Protein AF-A0A7V4BUR4-F1 (afdb_monomer_lite)

pLDDT: mean 87.56, std 8.15, range [51.09, 97.12]

Sequence (235 aa):
MKKPNVYLAIAIFVFVVFLLTIVQLRTTERPLLLMERFFRHGGWIEVILIAAYGAFLGHQMSDPSRTPRYRRLSWMLFSIVFFSQFILGLLVDTIFLMTGKLHLPIPMMVLAGPIYRGQLSVMSLLFLSTILLTGPAWCSQYCYFGAMDGMASAGHKKPQSWKKGYAFKWTLFFLVVFLAWLFRFIGLNHLITTMLAIIFGLTGIAIIVWLSRRYGTMMHCVYYCPLGTLVNTIK

Structure (mmCIF, N/CA/C/O backbone):
data_AF-A0A7V4BUR4-F1
#
_entry.id   AF-A0A7V4BUR4-F1
#
loop_
_atom_site.group_PDB
_atom_site.id
_atom_site.type_symbol
_atom_site.label_atom_id
_atom_site.label_alt_id
_atom_site.label_comp_id
_atom_site.label_asym_id
_atom_site.label_entity_id
_atom_site.label_seq_id
_atom_site.pdbx_PDB_ins_code
_atom_site.Cartn_x
_atom_site.Cartn_y
_atom_site.Cartn_z
_atom_site.occupancy
_atom_site.B_iso_or_equiv
_atom_site.auth_seq_id
_atom_site.auth_comp_id
_atom_site.auth_asym_id
_atom_site.auth_atom_id
_atom_site.pdbx_PDB_model_num
ATOM 1 N N . MET A 1 1 ? 22.194 11.809 -21.381 1.00 51.09 1 MET A N 1
ATOM 2 C CA . MET A 1 1 ? 21.295 10.650 -21.163 1.00 51.09 1 MET A CA 1
ATOM 3 C C . MET A 1 1 ? 22.136 9.482 -20.658 1.00 51.09 1 MET A C 1
ATOM 5 O O . MET A 1 1 ? 23.052 9.082 -21.364 1.00 51.09 1 MET A O 1
ATOM 9 N N . LYS A 1 2 ? 21.920 8.987 -19.429 1.00 57.16 2 LYS A N 1
ATOM 10 C CA . LYS A 1 2 ? 22.649 7.807 -18.915 1.00 57.16 2 LYS A CA 1
ATOM 11 C C . LYS A 1 2 ? 22.152 6.568 -19.670 1.00 57.16 2 LYS A C 1
ATOM 13 O O . LYS A 1 2 ? 20.942 6.384 -19.771 1.00 57.16 2 LYS A O 1
ATOM 18 N N . LYS A 1 3 ? 23.062 5.751 -20.220 1.00 59.91 3 LYS A N 1
ATOM 19 C CA . LYS A 1 3 ? 22.692 4.482 -20.870 1.00 59.91 3 LYS A CA 1
ATOM 20 C C . LYS A 1 3 ? 21.893 3.631 -19.875 1.00 59.91 3 LYS A C 1
ATOM 22 O O . LYS A 1 3 ? 22.315 3.522 -18.720 1.00 59.91 3 LYS A O 1
ATOM 27 N N . PRO A 1 4 ? 20.754 3.058 -20.285 1.00 62.25 4 PRO A N 1
ATOM 28 C CA . PRO A 1 4 ? 19.944 2.271 -19.378 1.00 62.25 4 PRO A CA 1
ATOM 29 C C . PRO A 1 4 ? 20.714 1.002 -18.989 1.00 62.25 4 PRO A C 1
ATOM 31 O O . PRO A 1 4 ? 21.266 0.300 -19.838 1.00 62.25 4 PRO A O 1
ATOM 34 N N . ASN A 1 5 ? 20.817 0.751 -17.684 1.00 81.44 5 ASN A N 1
ATOM 35 C CA . ASN A 1 5 ? 21.708 -0.272 -17.151 1.00 81.44 5 ASN A CA 1
ATOM 36 C C . ASN A 1 5 ? 21.038 -1.652 -17.227 1.00 81.44 5 ASN A C 1
ATOM 38 O O . ASN A 1 5 ? 20.292 -2.044 -16.332 1.00 81.44 5 ASN A O 1
ATOM 42 N N . VAL A 1 6 ? 21.289 -2.384 -18.313 1.00 86.56 6 VAL A N 1
ATOM 43 C CA . VAL A 1 6 ? 20.774 -3.750 -18.510 1.00 86.56 6 VAL A CA 1
ATOM 44 C C . VAL A 1 6 ? 21.252 -4.690 -17.397 1.00 86.56 6 VAL A C 1
ATOM 46 O O . VAL A 1 6 ? 20.471 -5.512 -16.927 1.00 86.56 6 VAL A O 1
ATOM 49 N N . TYR A 1 7 ? 22.474 -4.505 -16.886 1.00 90.31 7 TYR A N 1
ATOM 50 C CA . TYR A 1 7 ? 22.991 -5.295 -15.765 1.00 90.31 7 TYR A CA 1
ATOM 51 C C . TYR A 1 7 ? 22.169 -5.109 -14.488 1.00 90.31 7 TYR A C 1
ATOM 53 O O . TYR A 1 7 ? 21.939 -6.077 -13.771 1.00 90.31 7 TYR A O 1
ATOM 61 N N . LEU A 1 8 ? 21.664 -3.897 -14.229 1.00 91.56 8 LEU A N 1
ATOM 62 C CA . LEU A 1 8 ? 20.768 -3.652 -13.096 1.00 91.56 8 LEU A CA 1
ATOM 63 C C . LEU A 1 8 ? 19.456 -4.431 -13.251 1.00 91.56 8 LEU A C 1
ATOM 65 O O . LEU A 1 8 ? 18.986 -5.031 -12.291 1.00 91.56 8 LEU A O 1
ATOM 69 N N . ALA A 1 9 ? 18.873 -4.443 -14.451 1.00 93.12 9 ALA A N 1
ATOM 70 C CA . ALA A 1 9 ? 17.630 -5.165 -14.712 1.00 93.12 9 ALA A CA 1
ATOM 71 C C . ALA A 1 9 ? 17.806 -6.683 -14.537 1.00 93.12 9 ALA A C 1
ATOM 73 O O . ALA A 1 9 ? 16.975 -7.322 -13.895 1.00 93.12 9 ALA A O 1
ATOM 74 N N . ILE A 1 10 ? 18.914 -7.241 -15.037 1.00 94.62 10 ILE A N 1
ATOM 75 C CA . ILE A 1 10 ? 19.264 -8.658 -14.856 1.00 94.62 10 ILE A CA 1
ATOM 76 C C . ILE A 1 10 ? 19.489 -8.972 -13.374 1.00 94.62 10 ILE A C 1
ATOM 78 O O . ILE A 1 10 ? 18.948 -9.954 -12.872 1.00 94.62 10 ILE A O 1
ATOM 82 N N . ALA A 1 11 ? 20.228 -8.126 -12.651 1.00 95.31 11 ALA A N 1
ATOM 83 C CA . ALA A 1 11 ? 20.461 -8.311 -11.222 1.00 95.31 11 ALA A CA 1
ATOM 84 C C . ALA A 1 11 ? 19.145 -8.317 -10.429 1.00 95.31 11 ALA A C 1
ATOM 86 O O . ALA A 1 11 ? 18.944 -9.187 -9.586 1.00 95.31 11 ALA A O 1
ATOM 87 N N . ILE A 1 12 ? 18.220 -7.400 -10.739 1.00 95.38 12 ILE A N 1
ATOM 88 C CA . ILE A 1 12 ? 16.886 -7.367 -10.125 1.00 95.38 12 ILE A CA 1
ATOM 89 C C . ILE A 1 12 ? 16.103 -8.636 -10.463 1.00 95.38 12 ILE A C 1
ATOM 91 O O . ILE A 1 12 ? 15.516 -9.227 -9.562 1.00 95.38 12 ILE A O 1
ATOM 95 N N . PHE A 1 13 ? 16.110 -9.076 -11.724 1.00 97.00 13 PHE A N 1
ATOM 96 C CA . PHE A 1 13 ? 15.432 -10.305 -12.136 1.00 97.00 13 PHE A CA 1
ATOM 97 C C . PHE A 1 13 ? 15.916 -11.505 -11.315 1.00 97.00 13 PHE A C 1
ATOM 99 O O . PHE A 1 13 ? 15.117 -12.164 -10.655 1.00 97.00 13 PHE A O 1
ATOM 106 N N . VAL A 1 14 ? 17.231 -11.748 -11.308 1.00 97.12 14 VAL A N 1
ATOM 107 C CA . VAL A 1 14 ? 17.849 -12.876 -10.596 1.00 97.12 14 VAL A CA 1
ATOM 108 C C . VAL A 1 14 ? 17.569 -12.792 -9.099 1.00 97.12 14 VAL A C 1
ATOM 110 O O . VAL A 1 14 ? 17.214 -13.795 -8.486 1.00 97.12 14 VAL A O 1
ATOM 113 N N . PHE A 1 15 ? 17.661 -11.597 -8.513 1.00 96.31 15 PHE A N 1
ATOM 114 C CA . PHE A 1 15 ? 17.382 -11.386 -7.096 1.00 96.31 15 PHE A CA 1
ATOM 115 C C . PHE A 1 15 ? 15.922 -11.693 -6.733 1.00 96.31 15 PHE A C 1
ATOM 117 O O . PHE A 1 15 ? 15.664 -12.379 -5.745 1.00 96.31 15 PHE A O 1
ATOM 124 N N . VAL A 1 16 ? 14.960 -11.238 -7.541 1.00 96.06 16 VAL A N 1
ATOM 125 C CA . VAL A 1 16 ? 13.532 -11.507 -7.310 1.00 96.06 16 VAL A CA 1
ATOM 126 C C . VAL A 1 16 ? 13.215 -12.991 -7.501 1.00 96.06 16 VAL A C 1
ATOM 128 O O . VAL A 1 16 ? 12.523 -13.561 -6.658 1.00 96.06 16 VAL A O 1
ATOM 131 N N . VAL A 1 17 ? 13.758 -13.638 -8.542 1.00 96.88 17 VAL A N 1
ATOM 132 C CA . VAL A 1 17 ? 13.619 -15.092 -8.734 1.00 96.88 17 VAL A CA 1
ATOM 133 C C . VAL A 1 17 ? 14.168 -15.840 -7.527 1.00 96.88 17 VAL A C 1
ATOM 135 O O . VAL A 1 17 ? 13.483 -16.710 -6.998 1.00 96.88 17 VAL A O 1
ATOM 138 N N . PHE A 1 18 ? 15.366 -15.488 -7.058 1.00 96.31 18 PHE A N 1
ATOM 139 C CA . PHE A 1 18 ? 15.991 -16.122 -5.901 1.00 96.31 18 PHE A CA 1
ATOM 140 C C . PHE A 1 18 ? 15.108 -16.020 -4.649 1.00 96.31 18 PHE A C 1
ATOM 142 O O . PHE A 1 18 ? 14.790 -17.040 -4.036 1.00 96.31 18 PHE A O 1
ATOM 149 N N . LEU A 1 19 ? 14.642 -14.814 -4.304 1.00 94.50 19 LEU A N 1
ATOM 150 C CA . LEU A 1 19 ? 13.792 -14.605 -3.130 1.00 94.50 19 LEU A CA 1
ATOM 151 C C . LEU A 1 19 ? 12.454 -15.346 -3.232 1.00 94.50 19 LEU A C 1
ATOM 153 O O . LEU A 1 19 ? 12.053 -16.022 -2.284 1.00 94.50 19 LEU A O 1
ATOM 157 N N . LEU A 1 20 ? 11.761 -15.243 -4.368 1.00 93.69 20 LEU A N 1
ATOM 158 C CA . LEU A 1 20 ? 10.458 -15.886 -4.536 1.00 93.69 20 LEU A CA 1
ATOM 159 C C . LEU A 1 20 ? 10.567 -17.406 -4.667 1.00 93.69 20 LEU A C 1
ATOM 161 O O . LEU A 1 20 ? 9.660 -18.109 -4.236 1.00 93.69 20 LEU A O 1
ATOM 165 N N . THR A 1 21 ? 11.685 -17.927 -5.173 1.00 93.56 21 THR A N 1
ATOM 166 C CA . THR A 1 21 ? 11.958 -19.371 -5.179 1.00 93.56 21 THR A CA 1
ATOM 167 C C . THR A 1 21 ? 12.089 -19.903 -3.754 1.00 93.56 21 THR A C 1
ATOM 169 O O . THR A 1 21 ? 11.508 -20.937 -3.435 1.00 93.56 21 THR A O 1
ATOM 172 N N . ILE A 1 22 ? 12.774 -19.179 -2.858 1.00 92.50 22 ILE A N 1
ATOM 173 C CA . ILE A 1 22 ? 12.819 -19.544 -1.432 1.00 92.50 22 ILE A CA 1
ATOM 174 C C . ILE A 1 22 ? 11.400 -19.576 -0.855 1.00 92.50 22 ILE A C 1
ATOM 176 O O . ILE A 1 22 ? 11.033 -20.541 -0.189 1.00 92.50 22 ILE A O 1
ATOM 180 N N . VAL A 1 23 ? 10.582 -18.558 -1.136 1.00 89.69 23 VAL A N 1
ATOM 181 C CA . VAL A 1 23 ? 9.185 -18.510 -0.675 1.00 89.69 23 VAL A CA 1
ATOM 182 C C . VAL A 1 23 ? 8.384 -19.703 -1.205 1.00 89.69 23 VAL A C 1
ATOM 184 O O . VAL A 1 23 ? 7.715 -20.377 -0.422 1.00 89.69 23 VAL A O 1
ATOM 187 N N . GLN A 1 24 ? 8.491 -20.004 -2.498 1.00 88.56 24 GLN A N 1
ATOM 188 C CA . GLN A 1 24 ? 7.795 -21.109 -3.157 1.00 88.56 24 GLN A CA 1
ATOM 189 C C . GLN A 1 24 ? 8.168 -22.469 -2.551 1.00 88.56 24 GLN A C 1
ATOM 191 O O . GLN A 1 24 ? 7.295 -23.286 -2.280 1.00 88.56 24 GLN A O 1
ATOM 196 N N . LEU A 1 25 ? 9.455 -22.706 -2.286 1.00 89.19 25 LEU A N 1
ATOM 197 C CA . LEU A 1 25 ? 9.939 -23.980 -1.746 1.00 89.19 25 LEU A CA 1
ATOM 198 C C . LEU A 1 25 ? 9.645 -24.160 -0.251 1.00 89.19 25 LEU A C 1
ATOM 200 O O . LEU A 1 25 ? 9.536 -25.287 0.223 1.00 89.19 25 LEU A O 1
ATOM 204 N N . ARG A 1 26 ? 9.562 -23.065 0.515 1.00 86.50 26 ARG A N 1
ATOM 205 C CA . ARG A 1 26 ? 9.373 -23.110 1.977 1.00 86.50 26 ARG A CA 1
ATOM 206 C C . ARG A 1 26 ? 7.913 -23.069 2.406 1.00 86.50 26 ARG A C 1
ATOM 208 O O . ARG A 1 26 ? 7.632 -23.332 3.571 1.00 86.50 26 ARG A O 1
ATOM 215 N N . THR A 1 27 ? 7.000 -22.745 1.496 1.00 76.62 27 THR A N 1
ATOM 216 C CA . THR A 1 27 ? 5.594 -22.482 1.827 1.00 76.62 27 THR A CA 1
ATOM 217 C C . THR A 1 27 ? 4.649 -23.507 1.199 1.00 76.62 27 THR A C 1
ATOM 219 O O . THR A 1 27 ? 3.607 -23.158 0.649 1.00 76.62 27 THR A O 1
ATOM 222 N N . THR A 1 28 ? 5.008 -24.786 1.288 1.00 66.88 28 THR A N 1
ATOM 223 C CA . THR A 1 28 ? 4.279 -25.891 0.645 1.00 66.88 28 THR A CA 1
ATOM 224 C C . THR A 1 28 ? 2.889 -26.131 1.245 1.00 66.88 28 THR A C 1
ATOM 226 O O . THR A 1 28 ? 1.971 -26.504 0.526 1.00 66.88 28 THR A O 1
ATOM 229 N N . GLU A 1 29 ? 2.697 -25.885 2.547 1.00 67.81 29 GLU A N 1
ATOM 230 C CA . GLU A 1 29 ? 1.412 -26.137 3.229 1.00 67.81 29 GLU A CA 1
ATOM 231 C C . GLU A 1 29 ? 0.368 -25.030 3.019 1.00 67.81 29 GLU A C 1
ATOM 233 O O . GLU A 1 29 ? -0.835 -25.280 3.056 1.00 67.81 29 GLU A O 1
ATOM 238 N N . ARG A 1 30 ? 0.813 -23.782 2.829 1.00 70.50 30 ARG A N 1
ATOM 239 C CA . ARG A 1 30 ? -0.058 -22.614 2.619 1.00 70.50 30 ARG A CA 1
ATOM 240 C C . ARG A 1 30 ? 0.531 -21.711 1.544 1.00 70.50 30 ARG A C 1
ATOM 242 O O . ARG A 1 30 ? 1.088 -20.673 1.903 1.00 70.50 30 ARG A O 1
ATOM 249 N N . PRO A 1 31 ? 0.421 -22.080 0.256 1.00 79.56 31 PRO A N 1
ATOM 250 C CA . PRO A 1 31 ? 1.098 -21.373 -0.822 1.00 79.56 31 PRO A CA 1
ATOM 251 C C . PRO A 1 31 ? 0.852 -19.864 -0.744 1.00 79.56 31 PRO A C 1
ATOM 253 O O . PRO A 1 31 ? -0.288 -19.393 -0.728 1.00 79.56 31 PRO A O 1
ATOM 256 N N . LEU A 1 32 ? 1.935 -19.096 -0.617 1.00 84.25 32 LEU A N 1
ATOM 257 C CA . LEU A 1 32 ? 1.875 -17.633 -0.546 1.00 84.25 32 LEU A CA 1
ATOM 258 C C . LEU A 1 32 ? 1.589 -17.024 -1.920 1.00 84.25 32 LEU A C 1
ATOM 260 O O . LEU A 1 32 ? 0.860 -16.038 -2.001 1.00 84.25 32 LEU A O 1
ATOM 264 N N . LEU A 1 33 ? 2.135 -17.637 -2.972 1.00 88.06 33 LEU A N 1
ATOM 265 C CA . LEU A 1 33 ? 1.874 -17.277 -4.361 1.00 88.06 33 LEU A CA 1
ATOM 266 C C . LEU A 1 33 ? 0.448 -17.681 -4.729 1.00 88.06 33 LEU A C 1
ATOM 268 O O . LEU A 1 33 ? 0.033 -18.820 -4.494 1.00 88.06 33 LEU A O 1
ATOM 272 N N . LEU A 1 34 ? -0.314 -16.728 -5.263 1.00 88.31 34 LEU A N 1
ATOM 273 C CA . LEU A 1 34 ? -1.735 -16.910 -5.536 1.00 88.31 34 LEU A CA 1
ATOM 274 C C . LEU A 1 34 ? -1.940 -17.986 -6.603 1.00 88.31 34 LEU A C 1
ATOM 276 O O . LEU A 1 34 ? -2.848 -18.804 -6.488 1.00 88.31 34 LEU A O 1
ATOM 280 N N . MET A 1 35 ? -1.080 -18.024 -7.617 1.00 88.69 35 MET A N 1
ATOM 281 C CA . MET A 1 35 ? -1.241 -18.930 -8.744 1.00 88.69 35 MET A CA 1
ATOM 282 C C . MET A 1 35 ? -0.923 -20.385 -8.389 1.00 88.69 35 MET A C 1
ATOM 284 O O . MET A 1 35 ? -1.542 -21.291 -8.940 1.00 88.69 35 MET A O 1
ATOM 288 N N . GLU A 1 36 ? -0.054 -20.614 -7.399 1.00 89.75 36 GLU A N 1
ATOM 289 C CA . GLU A 1 36 ? 0.185 -21.951 -6.833 1.00 89.75 36 GLU A CA 1
ATOM 290 C C . GLU A 1 36 ? -1.065 -22.521 -6.144 1.00 89.75 36 GLU A C 1
ATOM 292 O O . GLU A 1 36 ? -1.218 -23.735 -6.043 1.00 89.75 36 GLU A O 1
ATOM 297 N N . ARG A 1 37 ? -1.988 -21.661 -5.691 1.00 87.56 37 ARG A N 1
ATOM 298 C CA . ARG A 1 37 ? -3.257 -22.099 -5.089 1.00 87.56 37 ARG A CA 1
ATOM 299 C C . ARG A 1 37 ? -4.251 -22.607 -6.123 1.00 87.56 37 ARG A C 1
ATOM 301 O O . ARG A 1 37 ? -5.034 -23.493 -5.807 1.00 87.56 37 ARG A O 1
ATOM 308 N N . PHE A 1 38 ? -4.246 -22.032 -7.326 1.00 87.31 38 PHE A N 1
ATOM 309 C CA . PHE A 1 38 ? -5.191 -22.396 -8.385 1.00 87.31 38 PHE A CA 1
ATOM 310 C C . PHE A 1 38 ? -4.794 -23.682 -9.099 1.00 87.31 38 PHE A C 1
ATOM 312 O O . PHE A 1 38 ? -5.649 -24.504 -9.415 1.00 87.31 38 PHE A O 1
ATOM 319 N N . PHE A 1 39 ? -3.503 -23.859 -9.366 1.00 87.56 39 PHE A N 1
ATOM 320 C CA . PHE A 1 39 ? -2.988 -25.060 -10.002 1.00 87.56 39 PHE A CA 1
ATOM 321 C C . PHE A 1 39 ? -1.579 -25.365 -9.513 1.00 87.56 39 PHE A C 1
ATOM 323 O O . PHE A 1 39 ? -0.744 -24.477 -9.327 1.00 87.56 39 PHE A O 1
ATOM 330 N N . ARG A 1 40 ? -1.318 -26.660 -9.327 1.00 83.31 40 ARG A N 1
ATOM 331 C CA . ARG A 1 40 ? -0.027 -27.179 -8.875 1.00 83.31 40 ARG A CA 1
ATOM 332 C C . ARG A 1 40 ? 1.083 -26.675 -9.801 1.00 83.31 40 ARG A C 1
ATOM 334 O O . ARG A 1 40 ? 0.966 -26.810 -11.018 1.00 83.31 40 ARG A O 1
ATOM 341 N N . HIS A 1 41 ? 2.148 -26.122 -9.226 1.00 87.25 41 HIS A N 1
ATOM 342 C CA . HIS A 1 41 ? 3.283 -25.498 -9.918 1.00 87.25 41 HIS A CA 1
ATOM 343 C C . HIS A 1 41 ? 3.013 -24.139 -10.590 1.00 87.25 41 HIS A C 1
ATOM 345 O O . HIS A 1 41 ? 3.931 -23.579 -11.196 1.00 87.25 41 HIS A O 1
ATOM 351 N N . GLY A 1 42 ? 1.814 -23.561 -10.459 1.00 89.44 42 GLY A N 1
ATOM 352 C CA . GLY A 1 42 ? 1.505 -22.231 -10.989 1.00 89.44 42 GLY A CA 1
ATOM 353 C C . GLY A 1 42 ? 2.358 -21.108 -10.399 1.00 89.44 42 GLY A C 1
ATOM 354 O O . GLY A 1 42 ? 2.648 -20.126 -11.084 1.00 89.44 42 GLY A O 1
ATOM 355 N N . GLY A 1 43 ? 2.858 -21.274 -9.177 1.00 90.69 43 GLY A N 1
ATOM 356 C CA . GLY A 1 43 ? 3.737 -20.314 -8.519 1.00 90.69 43 GLY A CA 1
ATOM 357 C C . GLY A 1 43 ? 5.018 -20.043 -9.304 1.00 90.69 43 GLY A C 1
ATOM 358 O O . GLY A 1 43 ? 5.473 -18.907 -9.334 1.00 90.69 43 GLY A O 1
ATOM 359 N N . TRP A 1 44 ? 5.569 -21.025 -10.025 1.00 93.00 44 TRP A N 1
ATOM 360 C CA . TRP A 1 44 ? 6.782 -20.820 -10.831 1.00 93.00 44 TRP A CA 1
ATOM 361 C C . TRP A 1 44 ? 6.584 -19.817 -11.966 1.00 93.00 44 TRP A C 1
ATOM 363 O O . TRP A 1 44 ? 7.456 -18.988 -12.229 1.00 93.00 44 TRP A O 1
ATOM 373 N N . ILE A 1 45 ? 5.421 -19.856 -12.614 1.00 94.19 45 ILE A N 1
ATOM 374 C CA . ILE A 1 45 ? 5.077 -18.885 -13.653 1.00 94.19 45 ILE A CA 1
ATOM 375 C C . ILE A 1 45 ? 4.883 -17.502 -13.008 1.00 94.19 45 ILE A C 1
ATOM 377 O O . ILE A 1 45 ? 5.387 -16.511 -13.534 1.00 94.19 45 ILE A O 1
ATOM 381 N N . GLU A 1 46 ? 4.235 -17.427 -11.840 1.00 94.19 46 GLU A N 1
ATOM 382 C CA . GLU A 1 46 ? 4.084 -16.176 -11.082 1.00 94.19 46 GLU A CA 1
ATOM 383 C C . GLU A 1 46 ? 5.447 -15.574 -10.687 1.00 94.19 46 GLU A C 1
ATOM 385 O O . GLU A 1 46 ? 5.656 -14.372 -10.860 1.00 94.19 46 GLU A O 1
ATOM 390 N N . VAL A 1 47 ? 6.416 -16.398 -10.265 1.00 95.12 47 VAL A N 1
ATOM 391 C CA . VAL A 1 47 ? 7.795 -15.965 -9.977 1.00 95.12 47 VAL A CA 1
ATOM 392 C C . VAL A 1 47 ? 8.438 -15.312 -11.198 1.00 95.12 47 VAL A C 1
ATOM 394 O O . VAL A 1 47 ? 8.985 -14.213 -11.084 1.00 95.12 47 VAL A O 1
ATOM 397 N N . ILE A 1 48 ? 8.361 -15.954 -12.366 1.00 96.50 48 ILE A N 1
ATOM 398 C CA . ILE A 1 48 ? 8.958 -15.428 -13.602 1.00 96.50 48 ILE A CA 1
ATOM 399 C C . ILE A 1 48 ? 8.292 -14.104 -13.999 1.00 96.50 48 ILE A C 1
ATOM 401 O O . ILE A 1 48 ? 8.988 -13.147 -14.343 1.00 96.50 48 ILE A O 1
ATOM 405 N N . LEU A 1 49 ? 6.961 -14.019 -13.908 1.00 95.44 49 LEU A N 1
ATOM 406 C CA . LEU A 1 49 ? 6.208 -12.809 -14.243 1.00 95.44 49 LEU A CA 1
ATOM 407 C C . LEU A 1 49 ? 6.555 -11.638 -13.315 1.00 95.44 49 LEU A C 1
ATOM 409 O O . LEU A 1 49 ? 6.832 -10.536 -13.796 1.00 95.44 49 LEU A O 1
ATOM 413 N N . ILE A 1 50 ? 6.595 -11.862 -11.998 1.00 95.50 50 ILE A N 1
ATOM 414 C CA . ILE A 1 50 ? 6.944 -10.821 -11.020 1.00 95.50 50 ILE A CA 1
ATOM 415 C C . ILE A 1 50 ? 8.410 -10.401 -11.177 1.00 95.50 50 ILE A C 1
ATOM 417 O O . ILE A 1 50 ? 8.714 -9.208 -11.113 1.00 95.50 50 ILE A O 1
ATOM 421 N N . ALA A 1 51 ? 9.321 -11.342 -11.435 1.00 96.75 51 ALA A N 1
ATOM 422 C CA . ALA A 1 51 ? 10.726 -11.031 -11.681 1.00 96.75 51 ALA A CA 1
ATOM 423 C C . ALA A 1 51 ? 10.918 -10.197 -12.955 1.00 96.75 51 ALA A C 1
ATOM 425 O O . ALA A 1 51 ? 11.634 -9.193 -12.929 1.00 96.75 51 ALA A O 1
ATOM 426 N N . ALA A 1 52 ? 10.236 -10.551 -14.049 1.00 96.69 52 ALA A N 1
ATOM 427 C CA . ALA A 1 52 ? 10.256 -9.785 -15.294 1.00 96.69 52 ALA A CA 1
ATOM 428 C C . ALA A 1 52 ? 9.682 -8.374 -15.093 1.00 96.69 52 ALA A C 1
ATOM 430 O O . ALA A 1 52 ? 10.273 -7.389 -15.543 1.00 96.69 52 ALA A O 1
ATOM 431 N N . TYR A 1 53 ? 8.576 -8.259 -14.354 1.00 95.94 53 TYR A N 1
ATOM 432 C CA . TYR A 1 53 ? 7.988 -6.975 -13.978 1.00 95.94 53 TYR A CA 1
ATOM 433 C C . TYR A 1 53 ? 8.953 -6.114 -13.148 1.00 95.94 53 TYR A C 1
ATOM 435 O O . TYR A 1 53 ? 9.135 -4.929 -13.441 1.00 95.94 53 TYR A O 1
ATOM 443 N N . GLY A 1 54 ? 9.618 -6.703 -12.150 1.00 94.62 54 GLY A N 1
ATOM 444 C CA . GLY A 1 54 ? 10.619 -6.025 -11.326 1.00 94.62 54 GLY A CA 1
ATOM 445 C C . GLY A 1 54 ? 11.811 -5.530 -12.146 1.00 94.62 54 GLY A C 1
ATOM 446 O O . GLY A 1 54 ? 12.208 -4.370 -12.021 1.00 94.62 54 GLY A O 1
ATOM 447 N N . ALA A 1 55 ? 12.335 -6.371 -13.038 1.00 95.69 55 ALA A N 1
ATOM 448 C CA . ALA A 1 55 ? 13.423 -6.020 -13.947 1.00 95.69 55 ALA A CA 1
ATOM 449 C C . ALA A 1 55 ? 13.037 -4.872 -14.891 1.00 95.69 55 ALA A C 1
ATOM 451 O O . ALA A 1 55 ? 13.801 -3.916 -15.053 1.00 95.69 55 ALA A O 1
ATOM 452 N N . PHE A 1 56 ? 11.827 -4.921 -15.456 1.00 94.88 56 PHE A N 1
ATOM 453 C CA . PHE A 1 56 ? 11.278 -3.853 -16.286 1.00 94.88 56 PHE A CA 1
ATOM 454 C C . PHE A 1 56 ? 11.168 -2.537 -15.510 1.00 94.88 56 PHE A C 1
ATOM 456 O O . PHE A 1 56 ? 11.665 -1.508 -15.969 1.00 94.88 56 PHE A O 1
ATOM 463 N N . LEU A 1 57 ? 10.579 -2.547 -14.310 1.00 93.50 57 LEU A N 1
ATOM 464 C CA . LEU A 1 57 ? 10.494 -1.344 -13.481 1.00 93.50 57 LEU A CA 1
ATOM 465 C C . LEU A 1 57 ? 11.877 -0.794 -13.128 1.00 93.50 57 LEU A C 1
ATOM 467 O O . LEU A 1 57 ? 12.095 0.409 -13.259 1.00 93.50 57 LEU A O 1
ATOM 471 N N . GLY A 1 58 ? 12.812 -1.656 -12.727 1.00 92.00 58 GLY A N 1
ATOM 472 C CA . GLY A 1 58 ? 14.185 -1.268 -12.406 1.00 92.00 58 GLY A CA 1
ATOM 473 C C . GLY A 1 58 ? 14.897 -0.612 -13.586 1.00 92.00 58 GLY A C 1
ATOM 474 O 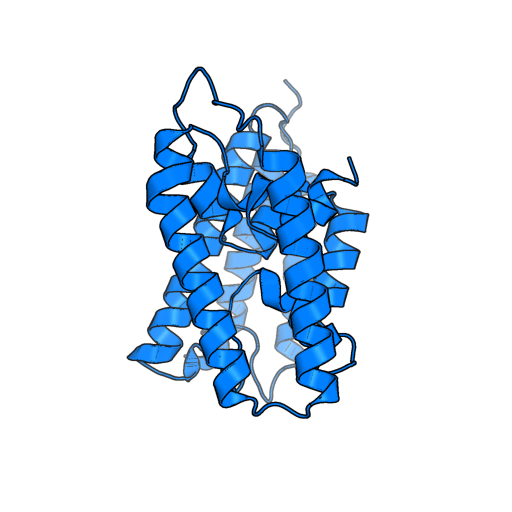O . GLY A 1 58 ? 15.539 0.427 -13.435 1.00 92.00 58 GLY A O 1
ATOM 475 N N . HIS A 1 59 ? 14.710 -1.161 -14.785 1.00 91.81 59 HIS A N 1
ATOM 476 C CA . HIS A 1 59 ? 15.234 -0.588 -16.018 1.00 91.81 59 HIS A CA 1
ATOM 477 C C . HIS A 1 59 ? 14.649 0.803 -16.294 1.00 91.81 59 HIS A C 1
ATOM 479 O O . HIS A 1 59 ? 15.392 1.753 -16.548 1.00 91.81 59 HIS A O 1
ATOM 485 N N . GLN A 1 60 ? 13.329 0.960 -16.192 1.00 91.25 60 GLN A N 1
ATOM 486 C CA . GLN A 1 60 ? 12.665 2.234 -16.471 1.00 91.25 60 GLN A CA 1
ATOM 487 C C . GLN A 1 60 ? 12.940 3.301 -15.401 1.00 91.25 60 GLN A C 1
ATOM 489 O O . GLN A 1 60 ? 13.036 4.479 -15.736 1.00 91.25 60 GLN A O 1
ATOM 494 N N . MET A 1 61 ? 13.111 2.905 -14.137 1.00 90.12 61 MET A N 1
ATOM 495 C CA . MET A 1 61 ? 13.443 3.799 -13.018 1.00 90.12 61 MET A CA 1
ATOM 496 C C . MET A 1 61 ? 14.942 4.109 -12.894 1.00 90.12 61 MET A C 1
ATOM 498 O O . MET A 1 61 ? 15.319 4.976 -12.107 1.00 90.12 61 MET A O 1
ATOM 502 N N . SER A 1 62 ? 15.802 3.446 -13.677 1.00 89.50 62 SER A N 1
ATOM 503 C CA . SER A 1 62 ? 17.230 3.792 -13.771 1.00 89.50 62 SER A CA 1
ATOM 504 C C . SER A 1 62 ? 17.466 5.188 -14.361 1.00 89.50 62 SER A C 1
ATOM 506 O O . SER A 1 62 ? 18.516 5.795 -14.146 1.00 89.50 62 SER A O 1
ATOM 508 N N . ASP A 1 63 ? 16.471 5.709 -15.080 1.00 89.12 63 ASP A N 1
ATOM 509 C CA . ASP A 1 63 ? 16.430 7.056 -15.624 1.00 89.12 63 ASP A CA 1
ATOM 510 C C . ASP A 1 63 ? 15.569 7.960 -14.722 1.00 89.12 63 ASP A C 1
ATOM 512 O O . ASP A 1 63 ? 14.338 7.823 -14.716 1.00 89.12 63 ASP A O 1
ATOM 516 N N . PRO A 1 64 ? 16.178 8.918 -13.991 1.00 87.94 64 PRO A N 1
ATOM 517 C CA . PRO A 1 64 ? 15.462 9.795 -13.066 1.00 87.94 64 PRO A CA 1
ATOM 518 C C . PRO A 1 64 ? 14.306 10.573 -13.704 1.00 87.94 64 PRO A C 1
ATOM 520 O O . PRO A 1 64 ? 13.342 10.902 -13.013 1.00 87.94 64 PRO A O 1
ATOM 523 N N . SER A 1 65 ? 14.366 10.842 -15.015 1.00 89.44 65 SER A N 1
ATOM 524 C CA . SER A 1 65 ? 13.297 11.546 -15.734 1.00 89.44 65 SER A CA 1
ATOM 525 C C . SER A 1 65 ? 12.015 10.712 -15.846 1.00 89.44 65 SER A C 1
ATOM 527 O O . SER A 1 65 ? 10.907 11.250 -15.846 1.00 89.44 65 SER A O 1
ATOM 529 N N . ARG A 1 66 ? 12.148 9.380 -15.886 1.00 90.12 66 ARG A N 1
ATOM 530 C CA . ARG A 1 66 ? 11.041 8.426 -16.032 1.00 90.12 66 ARG A CA 1
ATOM 531 C C . ARG A 1 66 ? 10.532 7.914 -14.681 1.00 90.12 66 ARG A C 1
ATOM 533 O O . ARG A 1 66 ? 9.367 7.519 -14.583 1.00 90.12 66 ARG A O 1
ATOM 540 N N . THR A 1 67 ? 11.341 7.989 -13.624 1.00 89.19 67 THR A N 1
ATOM 541 C CA . THR A 1 67 ? 11.019 7.481 -12.278 1.00 89.19 67 THR A CA 1
ATOM 542 C C . THR A 1 67 ? 9.663 7.940 -11.723 1.00 89.19 67 THR A C 1
ATOM 544 O O . THR A 1 67 ? 8.903 7.075 -11.282 1.00 89.19 67 THR A O 1
ATOM 547 N N . PRO A 1 68 ? 9.269 9.231 -11.762 1.00 88.25 68 PRO A N 1
ATOM 548 C CA . PRO A 1 68 ? 7.974 9.656 -11.219 1.00 88.25 68 PRO A CA 1
ATOM 549 C C . PRO A 1 68 ? 6.780 8.990 -11.917 1.00 88.25 68 PRO A C 1
ATOM 551 O O . PRO A 1 68 ? 5.809 8.601 -11.263 1.00 88.25 68 PRO A O 1
ATOM 554 N N . ARG A 1 69 ? 6.871 8.812 -13.243 1.00 89.75 69 ARG A N 1
ATOM 555 C CA . ARG A 1 69 ? 5.829 8.175 -14.058 1.00 89.75 69 ARG A CA 1
ATOM 556 C C . ARG A 1 69 ? 5.695 6.694 -13.718 1.00 89.75 69 ARG A C 1
ATOM 558 O O . ARG A 1 69 ? 4.589 6.238 -13.436 1.00 89.75 69 ARG A O 1
ATOM 565 N N . TYR A 1 70 ? 6.807 5.960 -13.712 1.00 91.50 70 TYR A N 1
ATOM 566 C CA . TYR A 1 70 ? 6.789 4.519 -13.442 1.00 91.50 70 TYR A CA 1
ATOM 567 C C . TYR A 1 70 ? 6.460 4.191 -11.988 1.00 91.50 70 TYR A C 1
ATOM 569 O O . TYR A 1 70 ? 5.834 3.166 -11.744 1.00 91.50 70 TYR A O 1
ATOM 577 N N . ARG A 1 71 ? 6.790 5.073 -11.033 1.00 88.94 71 ARG A N 1
ATOM 578 C CA . ARG A 1 71 ? 6.362 4.921 -9.634 1.00 88.94 71 ARG A CA 1
ATOM 579 C C . ARG A 1 71 ? 4.853 5.029 -9.510 1.00 88.94 71 ARG A C 1
ATOM 581 O O . ARG A 1 71 ? 4.224 4.169 -8.915 1.00 88.94 71 ARG A O 1
ATOM 588 N N . ARG A 1 72 ? 4.251 6.056 -10.116 1.00 87.75 72 ARG A N 1
ATOM 589 C CA . ARG A 1 72 ? 2.791 6.205 -10.098 1.00 87.75 72 ARG A CA 1
ATOM 590 C C . ARG A 1 72 ? 2.104 5.004 -10.751 1.00 87.75 72 ARG A C 1
ATOM 592 O O . ARG A 1 72 ? 1.126 4.504 -10.208 1.00 87.75 72 ARG A O 1
ATOM 599 N N . LEU A 1 73 ? 2.632 4.530 -11.881 1.00 91.00 73 LEU A N 1
ATOM 600 C CA . LEU A 1 73 ? 2.089 3.366 -12.577 1.00 91.00 73 LEU A CA 1
ATOM 601 C C . LEU A 1 73 ? 2.191 2.092 -11.730 1.00 91.00 73 LEU A C 1
ATOM 603 O O . LEU A 1 73 ? 1.200 1.379 -11.608 1.00 91.00 73 LEU A O 1
ATOM 607 N N . SER A 1 74 ? 3.351 1.819 -11.124 1.00 91.94 74 SER A N 1
ATOM 608 C CA . SER A 1 74 ? 3.532 0.622 -10.299 1.00 91.94 74 SER A CA 1
ATOM 609 C C . SER A 1 74 ? 2.645 0.640 -9.058 1.00 91.94 74 SER A C 1
ATOM 611 O O . SER A 1 74 ? 2.038 -0.374 -8.725 1.00 91.94 74 SER A O 1
ATOM 613 N N . TRP A 1 75 ? 2.492 1.798 -8.414 1.00 91.25 75 TRP A N 1
ATOM 614 C CA . TRP A 1 75 ? 1.618 1.957 -7.251 1.00 91.25 75 TRP A CA 1
ATOM 615 C C . TRP A 1 75 ? 0.149 1.744 -7.605 1.00 91.25 75 TRP A C 1
ATOM 617 O O . TRP A 1 75 ? -0.577 1.100 -6.852 1.00 91.25 75 TRP A O 1
ATOM 627 N N . MET A 1 76 ? -0.284 2.253 -8.760 1.00 91.75 76 MET A N 1
ATOM 628 C CA . MET A 1 76 ? -1.646 2.046 -9.247 1.00 91.75 76 MET A CA 1
ATOM 629 C C . MET A 1 76 ? -1.906 0.594 -9.620 1.00 91.75 76 MET A C 1
ATOM 631 O O . MET A 1 76 ? -2.930 0.056 -9.213 1.00 91.75 76 MET A O 1
ATOM 635 N N . LEU A 1 77 ? -0.982 -0.046 -10.342 1.00 93.06 77 LEU A N 1
ATOM 636 C CA . LEU A 1 77 ? -1.106 -1.458 -10.691 1.00 93.06 77 LEU A CA 1
ATOM 637 C C . LEU A 1 77 ? -1.215 -2.315 -9.427 1.00 93.06 77 LEU A C 1
ATOM 639 O O . LEU A 1 77 ? -2.129 -3.125 -9.320 1.00 93.06 77 LEU A O 1
ATOM 643 N N . PHE A 1 78 ? -0.338 -2.079 -8.448 1.00 91.06 78 PHE A N 1
ATOM 644 C CA . PHE A 1 78 ? -0.382 -2.770 -7.163 1.00 91.06 78 PHE A CA 1
ATOM 645 C C . PHE A 1 78 ? -1.720 -2.562 -6.441 1.00 91.06 78 PHE A C 1
ATOM 647 O O . PHE A 1 78 ? -2.325 -3.532 -5.999 1.00 91.06 78 PHE A O 1
ATOM 654 N N . SER A 1 79 ? -2.214 -1.321 -6.368 1.00 91.44 79 SER A N 1
ATOM 655 C CA . SER A 1 79 ? -3.501 -0.999 -5.737 1.00 91.44 79 SER A CA 1
ATOM 656 C C . SER A 1 79 ? -4.672 -1.716 -6.422 1.00 91.44 79 SER A C 1
ATOM 658 O O . SER A 1 79 ? -5.488 -2.342 -5.750 1.00 91.44 79 SER A O 1
ATOM 660 N N . ILE A 1 80 ? -4.713 -1.709 -7.759 1.00 93.06 80 ILE A N 1
ATOM 661 C CA . ILE A 1 80 ? -5.754 -2.388 -8.543 1.00 93.06 80 ILE A CA 1
ATOM 662 C C . ILE A 1 80 ? -5.717 -3.898 -8.306 1.00 93.06 80 ILE A C 1
ATOM 664 O O . ILE A 1 80 ? -6.753 -4.478 -7.988 1.00 93.06 80 ILE A O 1
ATOM 668 N N . VAL A 1 81 ? -4.547 -4.531 -8.433 1.00 92.44 81 VAL A N 1
ATOM 669 C CA . VAL A 1 81 ? -4.394 -5.982 -8.237 1.00 92.44 81 VAL A CA 1
ATOM 670 C C . VAL A 1 81 ? -4.796 -6.368 -6.815 1.00 92.44 81 VAL A C 1
ATOM 672 O O . VAL A 1 81 ? -5.598 -7.280 -6.634 1.00 92.44 81 VAL A O 1
ATOM 675 N N . PHE A 1 82 ? -4.319 -5.624 -5.816 1.00 90.25 82 PHE A N 1
ATOM 676 C CA . PHE A 1 82 ? -4.609 -5.881 -4.411 1.00 90.25 82 PHE A CA 1
ATOM 677 C C . PHE A 1 82 ? -6.107 -5.784 -4.092 1.00 90.25 82 PHE A C 1
ATOM 679 O O . PHE A 1 82 ? -6.676 -6.707 -3.511 1.00 90.25 82 PHE A O 1
ATOM 686 N N . PHE A 1 83 ? -6.772 -4.690 -4.480 1.00 90.00 83 PHE A N 1
ATOM 687 C CA . PHE A 1 83 ? -8.200 -4.524 -4.200 1.00 90.00 83 PHE A CA 1
ATOM 688 C C . PHE A 1 83 ? -9.073 -5.468 -5.018 1.00 90.00 83 PHE A C 1
ATOM 690 O O . PHE A 1 83 ? -10.070 -5.952 -4.494 1.00 90.00 83 PHE A O 1
ATOM 697 N N . SER A 1 84 ? -8.692 -5.775 -6.260 1.00 92.31 84 SER A N 1
ATOM 698 C CA . SER A 1 84 ? -9.407 -6.768 -7.067 1.00 92.31 84 SER A CA 1
ATOM 699 C C . SER A 1 84 ? -9.320 -8.145 -6.415 1.00 92.31 84 SER A C 1
ATOM 701 O O . SER A 1 84 ? -10.346 -8.785 -6.212 1.00 92.31 84 SER A O 1
ATOM 703 N N . GLN A 1 85 ? -8.123 -8.564 -5.989 1.00 91.25 85 GLN A N 1
ATOM 704 C CA . GLN A 1 85 ? -7.931 -9.808 -5.245 1.00 91.25 85 GLN A CA 1
ATOM 705 C C . GLN A 1 85 ? -8.733 -9.815 -3.938 1.00 91.25 85 GLN A C 1
ATOM 707 O O . GLN A 1 85 ? -9.375 -10.810 -3.621 1.00 91.25 85 GLN A O 1
ATOM 712 N N . PHE A 1 86 ? -8.734 -8.712 -3.186 1.00 89.38 86 PHE A N 1
ATOM 713 C CA . PHE A 1 86 ? -9.498 -8.602 -1.944 1.00 89.38 86 PHE A CA 1
ATOM 714 C C . PHE A 1 86 ? -11.010 -8.718 -2.181 1.00 89.38 86 PHE A C 1
ATOM 716 O O . PHE A 1 86 ? -11.674 -9.478 -1.484 1.00 89.38 86 PHE A O 1
ATOM 723 N N . ILE A 1 87 ? -11.551 -8.015 -3.180 1.00 90.56 87 ILE A N 1
ATOM 724 C CA . ILE A 1 87 ? -12.976 -8.065 -3.537 1.00 90.56 87 ILE A CA 1
ATOM 725 C C . ILE A 1 87 ? -13.365 -9.469 -4.009 1.00 90.56 87 ILE A C 1
ATOM 727 O O . ILE A 1 87 ? -14.371 -9.999 -3.545 1.00 90.56 87 ILE A O 1
ATOM 731 N N . LEU A 1 88 ? -12.558 -10.101 -4.867 1.00 91.50 88 LEU A N 1
ATOM 732 C CA . LEU A 1 88 ? -12.766 -11.494 -5.279 1.00 91.50 88 LEU A CA 1
ATOM 733 C C . LEU A 1 88 ? -12.707 -12.445 -4.075 1.00 91.50 88 LEU A C 1
ATOM 735 O O . LEU A 1 88 ? -13.520 -13.356 -3.972 1.00 91.50 88 LEU A O 1
ATOM 739 N N . GLY A 1 89 ? -11.813 -12.179 -3.124 1.00 89.81 89 GLY A N 1
ATOM 740 C CA . GLY A 1 89 ? -11.717 -12.902 -1.860 1.00 89.81 89 GLY A CA 1
ATOM 741 C C . GLY A 1 89 ? -12.959 -12.823 -0.977 1.00 89.81 89 GLY A C 1
ATOM 742 O O . GLY A 1 89 ? -13.246 -13.763 -0.241 1.00 89.81 89 GLY A O 1
ATOM 743 N N . LEU A 1 90 ? -13.689 -11.707 -1.040 1.00 88.19 90 LEU A N 1
ATOM 744 C CA . LEU A 1 90 ? -14.916 -11.488 -0.273 1.00 88.19 90 LEU A CA 1
ATOM 745 C C . LEU A 1 90 ? -16.175 -11.988 -0.985 1.00 88.19 90 LEU A C 1
ATOM 747 O O . LEU A 1 90 ? -17.085 -12.472 -0.319 1.00 88.19 90 LEU A O 1
ATOM 751 N N . LEU A 1 91 ? -16.257 -11.805 -2.306 1.00 91.38 91 LEU A N 1
ATOM 752 C CA . LEU A 1 91 ? -17.479 -12.037 -3.083 1.00 91.38 91 LEU A CA 1
ATOM 753 C C . LEU A 1 91 ? -17.502 -13.382 -3.808 1.00 91.38 91 LEU A C 1
ATOM 755 O O . LEU A 1 91 ? -18.585 -13.881 -4.096 1.00 91.38 91 LEU A O 1
ATOM 759 N N . VAL A 1 92 ? -16.332 -13.926 -4.152 1.00 91.12 92 VAL A N 1
ATOM 760 C CA . VAL A 1 92 ? -16.211 -15.121 -4.996 1.00 91.12 92 VAL A CA 1
ATOM 761 C C . VAL A 1 92 ? -15.706 -16.300 -4.181 1.00 91.12 92 VAL A C 1
ATOM 763 O O . VAL A 1 92 ? -16.447 -17.257 -3.994 1.00 91.12 92 VAL A O 1
ATOM 766 N N . ASP A 1 93 ? -14.466 -16.244 -3.688 1.00 87.62 93 ASP A N 1
ATOM 767 C CA . ASP A 1 93 ? -13.872 -17.376 -2.970 1.00 87.62 93 ASP A CA 1
ATOM 768 C C . ASP A 1 93 ? -12.718 -16.949 -2.049 1.00 87.62 93 ASP A C 1
ATOM 770 O O . ASP A 1 93 ? -11.838 -16.171 -2.418 1.00 87.62 93 ASP A O 1
ATOM 774 N N . THR A 1 94 ? -12.665 -17.532 -0.853 1.00 85.06 94 THR A N 1
ATOM 775 C CA . THR A 1 94 ? -11.574 -17.348 0.112 1.00 85.06 94 THR A CA 1
ATOM 776 C C . THR A 1 94 ? -10.185 -17.776 -0.384 1.00 85.06 94 THR A C 1
ATOM 778 O O . THR A 1 94 ? -9.200 -17.400 0.246 1.00 85.06 94 THR A O 1
ATOM 781 N N . ILE A 1 95 ? -10.059 -18.488 -1.511 1.00 85.88 95 ILE A N 1
ATOM 782 C CA . ILE A 1 95 ? -8.782 -18.857 -2.148 1.00 85.88 95 ILE A CA 1
ATOM 783 C C . ILE A 1 95 ? -7.905 -17.630 -2.453 1.00 85.88 95 ILE A C 1
ATOM 785 O O . ILE A 1 95 ? -6.673 -17.688 -2.347 1.00 85.88 95 ILE A O 1
ATOM 789 N N . PHE A 1 96 ? -8.537 -16.486 -2.747 1.00 86.38 96 PHE A N 1
ATOM 790 C CA . PHE A 1 96 ? -7.869 -15.200 -2.958 1.00 86.38 96 PHE A CA 1
ATOM 791 C C . PHE A 1 96 ? -7.387 -14.546 -1.647 1.00 86.38 96 PHE A C 1
ATOM 793 O O . PHE A 1 96 ? -6.592 -13.603 -1.679 1.00 86.38 96 PHE A O 1
ATOM 800 N N . LEU A 1 97 ? -7.821 -15.045 -0.484 1.00 84.62 97 LEU A N 1
ATOM 801 C CA . LEU A 1 97 ? -7.426 -14.577 0.845 1.00 84.62 97 LEU A CA 1
ATOM 802 C C . LEU A 1 97 ? -6.357 -15.492 1.456 1.00 84.62 97 LEU A C 1
ATOM 804 O O . LEU A 1 97 ? -6.325 -16.701 1.260 1.00 84.62 97 LEU A O 1
ATOM 808 N N . MET A 1 98 ? -5.412 -14.915 2.198 1.00 71.62 98 MET A N 1
ATOM 809 C CA . MET A 1 98 ? -4.225 -15.653 2.652 1.00 71.62 98 MET A CA 1
ATOM 810 C C . MET A 1 98 ? -4.463 -16.545 3.876 1.00 71.62 98 MET A C 1
ATOM 812 O O . MET A 1 98 ? -3.805 -17.564 4.054 1.00 71.62 98 MET A O 1
ATOM 816 N N . THR A 1 99 ? -5.363 -16.135 4.760 1.00 61.25 99 THR A N 1
ATOM 817 C CA . THR A 1 99 ? -5.687 -16.839 6.000 1.00 61.25 99 THR A CA 1
ATOM 818 C C . THR A 1 99 ? -7.173 -16.636 6.232 1.00 61.25 99 THR A C 1
ATOM 820 O O . THR A 1 99 ? -7.665 -15.542 5.971 1.00 61.25 99 THR A O 1
ATOM 823 N N . GLY A 1 100 ? -7.895 -17.648 6.717 1.00 55.38 100 GLY A N 1
ATOM 824 C CA . GLY A 1 100 ? -9.348 -17.592 6.955 1.00 55.38 100 GLY A CA 1
ATOM 825 C C . GLY A 1 100 ? -9.818 -16.568 8.007 1.00 55.38 100 GLY A C 1
ATOM 826 O O . GLY A 1 100 ? -10.884 -16.732 8.585 1.00 55.38 100 GLY A O 1
ATOM 827 N N . LYS A 1 101 ? -9.021 -15.532 8.303 1.00 60.88 101 LYS A N 1
ATOM 828 C CA . LYS A 1 101 ? -9.372 -14.373 9.124 1.00 60.88 101 LYS A CA 1
ATOM 829 C C . LYS A 1 101 ? -9.304 -13.115 8.262 1.00 60.88 101 LYS A C 1
ATOM 831 O O . LYS A 1 101 ? -8.297 -12.859 7.598 1.00 60.88 101 LYS A O 1
ATOM 836 N N . LEU A 1 102 ? -10.360 -12.308 8.310 1.00 66.12 102 LEU A N 1
ATOM 837 C CA . LEU A 1 102 ? -10.447 -11.058 7.565 1.00 66.12 102 LEU A CA 1
ATOM 838 C C . LEU A 1 102 ? -9.399 -10.055 8.071 1.00 66.12 102 LEU A C 1
ATOM 840 O O . LEU A 1 102 ? -9.493 -9.538 9.183 1.00 66.12 102 LEU A O 1
ATOM 844 N N . HIS A 1 103 ? -8.402 -9.771 7.237 1.00 69.00 103 HIS A N 1
ATOM 845 C CA . HIS A 1 103 ? -7.444 -8.695 7.466 1.00 69.00 103 HIS A CA 1
ATOM 846 C C . HIS A 1 103 ? -7.926 -7.471 6.694 1.00 69.00 103 HIS A C 1
ATOM 848 O O . HIS A 1 103 ? -7.832 -7.434 5.471 1.00 69.00 103 HIS A O 1
ATOM 854 N N . LEU A 1 104 ? -8.478 -6.483 7.399 1.00 76.81 104 LEU A N 1
ATOM 855 C CA . LEU A 1 104 ? -8.967 -5.262 6.765 1.00 76.81 104 LEU A CA 1
ATOM 856 C C . LEU A 1 104 ? -7.803 -4.446 6.179 1.00 76.81 104 LEU A C 1
ATOM 858 O O . LEU A 1 104 ? -6.917 -4.031 6.937 1.00 76.81 104 LEU A O 1
ATOM 862 N N . PRO A 1 105 ? -7.810 -4.154 4.866 1.00 79.88 105 PRO A N 1
ATOM 863 C CA . PRO A 1 105 ? -6.770 -3.367 4.229 1.00 79.88 105 PRO A CA 1
ATOM 864 C C . PRO A 1 105 ? -7.029 -1.874 4.431 1.00 79.88 105 PRO A C 1
ATOM 866 O O . PRO A 1 105 ? -7.482 -1.165 3.534 1.00 79.88 105 PRO A O 1
ATOM 869 N N . ILE A 1 106 ? -6.786 -1.389 5.647 1.00 83.00 106 ILE A N 1
ATOM 870 C CA . ILE A 1 106 ? -7.009 0.013 6.006 1.00 83.00 106 ILE A CA 1
ATOM 871 C C . ILE A 1 106 ? -5.699 0.586 6.557 1.00 83.00 106 ILE A C 1
ATOM 873 O O . ILE A 1 106 ? -5.199 0.062 7.555 1.00 83.00 106 ILE A O 1
ATOM 877 N N . PRO A 1 107 ? -5.141 1.673 5.977 1.00 81.44 107 PRO A N 1
ATOM 878 C CA . PRO A 1 107 ? -3.822 2.198 6.352 1.00 81.44 107 PRO A CA 1
ATOM 879 C C . PRO A 1 107 ? -3.654 2.451 7.857 1.00 81.44 107 PRO A C 1
ATOM 881 O O . PRO A 1 107 ? -2.622 2.141 8.443 1.00 81.44 107 PRO A O 1
ATOM 884 N N . MET A 1 108 ? -4.700 2.955 8.511 1.00 87.00 108 MET A N 1
ATOM 885 C CA . MET A 1 108 ? -4.741 3.194 9.957 1.00 87.00 108 MET A CA 1
ATOM 886 C C . MET A 1 108 ? -4.409 1.946 10.794 1.00 87.00 108 MET A C 1
ATOM 888 O O . MET A 1 108 ? -3.801 2.071 11.858 1.00 87.00 108 MET A O 1
ATOM 892 N N . MET A 1 109 ? -4.762 0.745 10.323 1.00 86.94 109 MET A N 1
ATOM 893 C CA . MET A 1 109 ? -4.598 -0.510 11.068 1.00 86.94 109 MET A CA 1
ATOM 894 C C . MET A 1 109 ? -3.135 -0.899 11.277 1.00 86.94 109 MET A C 1
ATOM 896 O O . MET A 1 109 ? -2.834 -1.617 12.230 1.00 86.94 109 MET A O 1
ATOM 900 N N . VAL A 1 110 ? -2.220 -0.388 10.447 1.00 87.44 110 VAL A N 1
ATOM 901 C CA . VAL A 1 110 ? -0.770 -0.578 10.619 1.00 87.44 110 VAL A CA 1
ATOM 902 C C . VAL A 1 110 ? -0.282 0.042 11.933 1.00 87.44 110 VAL A C 1
ATOM 904 O O . VAL A 1 110 ? 0.653 -0.480 12.538 1.00 87.44 110 VAL A O 1
ATOM 907 N N . LEU A 1 111 ? -0.932 1.121 12.389 1.00 90.12 111 LEU A N 1
ATOM 908 C CA . LEU A 1 111 ? -0.639 1.808 13.649 1.00 90.12 111 LEU A CA 1
ATOM 909 C C . LEU A 1 111 ? -1.591 1.369 14.771 1.00 90.12 111 LEU A C 1
ATOM 911 O O . LEU A 1 111 ? -1.148 0.913 15.820 1.00 90.12 111 LEU A O 1
ATOM 915 N N . ALA A 1 112 ? -2.903 1.478 14.549 1.00 89.62 112 ALA A N 1
ATOM 916 C CA . ALA A 1 112 ? -3.912 1.247 15.583 1.00 89.62 112 ALA A CA 1
ATOM 917 C C . ALA A 1 112 ? -4.034 -0.232 15.988 1.00 89.62 112 ALA A C 1
ATOM 919 O O . ALA A 1 112 ? -4.266 -0.537 17.156 1.00 89.62 112 ALA A O 1
ATOM 920 N N . GLY A 1 113 ? -3.838 -1.163 15.047 1.00 88.69 113 GLY A N 1
ATOM 921 C CA . GLY A 1 113 ? -3.944 -2.600 15.302 1.00 88.69 113 GLY A CA 1
ATOM 922 C C . GLY A 1 113 ? -2.946 -3.106 16.354 1.00 88.69 113 GLY A C 1
ATOM 923 O O . GLY A 1 113 ? -3.367 -3.765 17.306 1.00 88.69 113 GLY A O 1
ATOM 924 N N . PRO A 1 114 ? -1.638 -2.816 16.219 1.00 90.12 114 PRO A N 1
ATOM 925 C CA . PRO A 1 114 ? -0.642 -3.113 17.248 1.00 90.12 114 PRO A CA 1
ATOM 926 C C . PRO A 1 114 ? -0.907 -2.444 18.591 1.00 90.12 114 PRO A C 1
ATOM 928 O O . PRO A 1 114 ? -0.671 -3.074 19.612 1.00 90.12 114 PRO A O 1
ATOM 931 N N . ILE A 1 115 ? -1.405 -1.202 18.610 1.00 91.81 115 ILE A N 1
ATOM 932 C CA . ILE A 1 115 ? -1.702 -0.480 19.859 1.00 91.81 115 ILE A CA 1
ATOM 933 C C . ILE A 1 115 ? -2.837 -1.177 20.611 1.00 91.81 115 ILE A C 1
ATOM 935 O O . ILE A 1 115 ? -2.705 -1.490 21.792 1.00 91.81 115 ILE A O 1
ATOM 939 N N . TYR A 1 116 ? -3.924 -1.492 19.908 1.00 89.44 116 TYR A N 1
ATOM 940 C CA . TYR A 1 116 ? -5.067 -2.185 20.490 1.00 89.44 116 TYR A CA 1
ATOM 941 C C . TYR A 1 116 ? -4.689 -3.603 20.967 1.00 89.44 116 TYR A C 1
ATOM 943 O O . TYR A 1 116 ? -4.970 -3.978 22.106 1.00 89.44 116 TYR A O 1
ATOM 951 N N . ARG A 1 117 ? -3.949 -4.373 20.152 1.00 88.38 117 ARG A N 1
ATOM 952 C CA . ARG A 1 117 ? -3.482 -5.730 20.513 1.00 88.38 117 ARG A CA 1
ATOM 953 C C . ARG A 1 117 ? -2.310 -5.746 21.497 1.00 88.38 117 ARG A C 1
ATOM 955 O O . ARG A 1 117 ? -2.130 -6.728 22.211 1.00 88.38 117 ARG A O 1
ATOM 962 N N . GLY A 1 118 ? -1.555 -4.656 21.609 1.00 86.62 118 GLY A N 1
ATOM 963 C CA . GLY A 1 118 ? -0.347 -4.538 22.438 1.00 86.62 118 GLY A CA 1
ATOM 964 C C . GLY A 1 118 ? 0.772 -5.474 21.999 1.00 86.62 118 GLY A C 1
ATOM 965 O O . GLY A 1 118 ? 1.553 -5.932 22.824 1.00 86.62 118 GLY A O 1
ATOM 966 N N . GLN A 1 119 ? 0.812 -5.796 20.709 1.00 87.88 119 GLN A N 1
ATOM 967 C CA . GLN A 1 119 ? 1.822 -6.647 20.093 1.00 87.88 119 GLN A CA 1
ATOM 968 C C . GLN A 1 119 ? 2.195 -6.049 18.741 1.00 87.88 119 GLN A C 1
ATOM 970 O O . GLN A 1 119 ? 1.321 -5.591 17.998 1.00 87.88 119 GLN A O 1
ATOM 975 N N . LEU A 1 120 ? 3.485 -6.065 18.406 1.00 84.62 120 LEU A N 1
ATOM 976 C CA . LEU A 1 120 ? 3.943 -5.627 17.093 1.00 84.62 120 LEU A CA 1
ATOM 977 C C . LEU A 1 120 ? 3.403 -6.568 16.016 1.00 84.62 120 LEU A C 1
ATOM 979 O O . LEU A 1 120 ? 3.493 -7.788 16.128 1.00 84.62 120 LEU A O 1
ATOM 983 N N . SER A 1 121 ? 2.838 -5.986 14.960 1.00 84.56 121 SER A N 1
ATOM 984 C CA . SER A 1 121 ? 2.401 -6.755 13.800 1.00 84.56 121 SER A CA 1
ATOM 985 C C . SER A 1 121 ? 3.512 -6.822 12.758 1.00 84.56 121 SER A C 1
ATOM 987 O O . SER A 1 121 ? 4.276 -5.866 12.600 1.00 84.56 121 SER A O 1
ATOM 989 N N . VAL A 1 122 ? 3.552 -7.914 11.990 1.00 85.50 122 VAL A N 1
ATOM 990 C CA . VAL A 1 122 ? 4.452 -8.038 10.832 1.00 85.50 122 VAL A CA 1
ATOM 991 C C . VAL A 1 122 ? 4.272 -6.848 9.883 1.00 85.50 122 VAL A C 1
ATOM 993 O O . VAL A 1 122 ? 5.255 -6.286 9.416 1.00 85.50 122 VAL A O 1
ATOM 996 N N . MET A 1 123 ? 3.035 -6.375 9.679 1.00 86.38 123 MET A N 1
ATOM 997 C CA . MET A 1 123 ? 2.774 -5.208 8.830 1.00 86.38 123 MET A CA 1
ATOM 998 C C . MET A 1 123 ? 3.408 -3.914 9.353 1.00 86.38 123 MET A C 1
ATOM 1000 O O . MET A 1 123 ? 3.798 -3.071 8.550 1.00 86.38 123 MET A O 1
ATOM 1004 N N . SER A 1 124 ? 3.505 -3.738 10.669 1.00 86.94 124 SER A N 1
ATOM 1005 C CA . SER A 1 124 ? 4.122 -2.555 11.281 1.00 86.94 124 SER A CA 1
ATOM 1006 C C . SER A 1 124 ? 5.640 -2.601 11.163 1.00 86.94 124 SER A C 1
ATOM 1008 O O . SER A 1 124 ? 6.257 -1.587 10.847 1.00 86.94 124 SER A O 1
ATOM 1010 N N . LEU A 1 125 ? 6.231 -3.785 11.353 1.00 89.00 125 LEU A N 1
ATOM 1011 C CA . LEU A 1 125 ? 7.662 -4.011 11.148 1.00 89.00 125 LEU A CA 1
ATOM 1012 C C . LEU A 1 125 ? 8.055 -3.779 9.687 1.00 89.00 125 LEU A C 1
ATOM 1014 O O . LEU A 1 125 ? 8.997 -3.038 9.425 1.00 89.00 125 LEU A O 1
ATOM 1018 N N . LEU A 1 126 ? 7.294 -4.346 8.745 1.00 86.25 126 LEU A N 1
ATOM 1019 C CA . LEU A 1 126 ? 7.496 -4.142 7.309 1.00 86.25 126 LEU A CA 1
ATOM 1020 C C . LEU A 1 126 ? 7.349 -2.671 6.915 1.00 86.25 126 LEU A C 1
ATOM 1022 O O . LEU A 1 126 ? 8.135 -2.163 6.121 1.00 86.25 126 LEU A O 1
ATOM 1026 N N . PHE A 1 127 ? 6.367 -1.967 7.475 1.00 88.00 127 PHE A N 1
ATOM 1027 C CA . PHE A 1 127 ? 6.182 -0.544 7.208 1.00 88.00 127 PHE A CA 1
ATOM 1028 C C . PHE A 1 127 ? 7.378 0.289 7.688 1.00 88.00 127 PHE A C 1
ATOM 1030 O O . PHE A 1 127 ? 7.904 1.104 6.928 1.00 88.00 127 PHE A O 1
ATOM 1037 N N . LEU A 1 128 ? 7.837 0.058 8.923 1.00 88.69 128 LEU A N 1
ATOM 1038 C CA . LEU A 1 128 ? 8.958 0.789 9.510 1.00 88.69 128 LEU A CA 1
ATOM 1039 C C . LEU A 1 128 ? 10.270 0.513 8.765 1.00 88.69 128 LEU A C 1
ATOM 1041 O O . LEU A 1 128 ? 10.978 1.456 8.413 1.00 88.69 128 LEU A O 1
ATOM 1045 N N . SER A 1 129 ? 10.568 -0.758 8.473 1.00 89.62 129 SER A N 1
ATOM 1046 C CA . SER A 1 129 ? 11.772 -1.131 7.723 1.00 89.62 129 SER A CA 1
ATOM 1047 C C . SER A 1 129 ? 11.759 -0.543 6.314 1.00 89.62 129 SER A C 1
ATOM 1049 O O . SER A 1 129 ? 12.770 -0.015 5.857 1.00 89.62 129 SER A O 1
ATOM 1051 N N . THR A 1 130 ? 10.603 -0.540 5.647 1.00 87.31 130 THR A N 1
ATOM 1052 C CA . THR A 1 130 ? 10.470 0.025 4.301 1.00 87.31 130 THR A CA 1
ATOM 1053 C C . THR A 1 130 ? 10.692 1.534 4.299 1.00 87.31 130 THR A C 1
ATOM 1055 O O . THR A 1 130 ? 11.414 2.032 3.436 1.00 87.31 130 THR A O 1
ATOM 1058 N N . ILE A 1 131 ? 10.133 2.277 5.260 1.00 87.44 131 ILE A N 1
ATOM 1059 C CA . ILE A 1 131 ? 10.367 3.728 5.356 1.00 87.44 131 ILE A CA 1
ATOM 1060 C C . ILE A 1 131 ? 11.836 4.028 5.636 1.00 87.44 131 ILE A C 1
ATOM 1062 O O . ILE A 1 131 ? 12.385 4.931 5.011 1.00 87.44 131 ILE A O 1
ATOM 1066 N N . LEU A 1 132 ? 12.475 3.267 6.526 1.00 88.38 132 LEU A N 1
ATOM 1067 C CA . LEU A 1 132 ? 13.887 3.454 6.849 1.00 88.38 132 LEU A CA 1
ATOM 1068 C C . LEU A 1 132 ? 14.795 3.189 5.635 1.00 88.38 132 LEU A C 1
ATOM 1070 O O . LEU A 1 132 ? 15.733 3.941 5.398 1.00 88.38 132 LEU A O 1
ATOM 1074 N N . LEU A 1 133 ? 14.501 2.147 4.850 1.00 87.25 133 LEU A N 1
ATOM 1075 C CA . LEU A 1 133 ? 15.324 1.733 3.708 1.00 87.25 133 LEU A CA 1
ATOM 1076 C C . LEU A 1 133 ? 15.055 2.534 2.425 1.00 87.25 133 LEU A C 1
ATOM 1078 O O . LEU A 1 133 ? 15.969 2.767 1.640 1.00 87.25 133 LEU A O 1
ATOM 1082 N N . THR A 1 134 ? 13.801 2.913 2.171 1.00 84.75 134 THR A N 1
ATOM 1083 C CA . THR A 1 134 ? 13.359 3.457 0.867 1.00 84.75 134 THR A CA 1
ATOM 1084 C C . THR A 1 134 ? 12.739 4.852 0.953 1.00 84.75 134 THR A C 1
ATOM 1086 O O . THR A 1 134 ? 12.473 5.487 -0.073 1.00 84.75 134 THR A O 1
ATOM 1089 N N . GLY A 1 135 ? 12.532 5.352 2.170 1.00 86.00 135 GLY A N 1
ATOM 1090 C CA . GLY A 1 135 ? 12.028 6.685 2.449 1.00 86.00 135 GLY A CA 1
ATOM 1091 C C . GLY A 1 135 ? 10.500 6.796 2.564 1.00 86.00 135 GLY A C 1
ATOM 1092 O O . GLY A 1 135 ? 9.740 5.870 2.264 1.00 86.00 1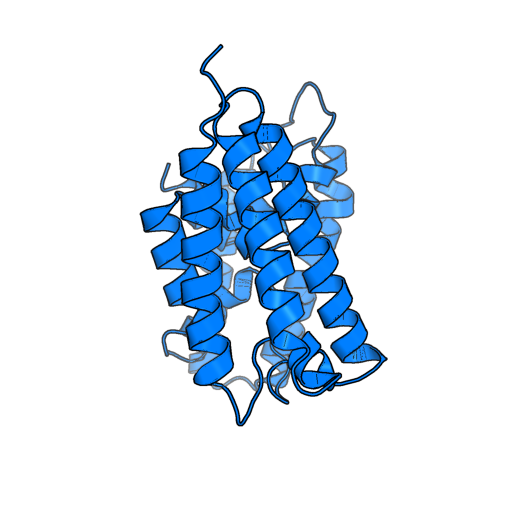35 GLY A O 1
ATOM 1093 N N . PRO A 1 136 ? 10.015 7.988 2.956 1.00 83.12 136 PRO A N 1
ATOM 1094 C CA . PRO A 1 136 ? 8.613 8.234 3.303 1.00 83.12 136 PRO A CA 1
ATOM 1095 C C . PRO A 1 136 ? 7.639 8.017 2.137 1.00 83.12 136 PRO A C 1
ATOM 1097 O O . PRO A 1 136 ? 6.483 7.629 2.311 1.00 83.12 136 PRO A O 1
ATOM 1100 N N . ALA A 1 137 ? 8.104 8.226 0.908 1.00 78.69 137 ALA A N 1
ATOM 1101 C CA . ALA A 1 137 ? 7.254 8.151 -0.271 1.00 78.69 137 ALA A CA 1
ATOM 1102 C C . ALA A 1 137 ? 6.749 6.723 -0.578 1.00 78.69 137 ALA A C 1
ATOM 1104 O O . ALA A 1 137 ? 5.784 6.575 -1.326 1.00 78.69 137 ALA A O 1
ATOM 1105 N N . TRP A 1 138 ? 7.347 5.683 0.013 1.00 83.06 138 TRP A N 1
ATOM 1106 C CA . TRP A 1 138 ? 6.887 4.297 -0.121 1.00 83.06 138 TRP A CA 1
ATOM 1107 C C . TRP A 1 138 ? 5.611 3.992 0.676 1.00 83.06 138 TRP A C 1
ATOM 1109 O O . TRP A 1 138 ? 4.905 3.035 0.358 1.00 83.06 138 TRP A O 1
ATOM 1119 N N . CYS A 1 139 ? 5.245 4.849 1.640 1.00 86.19 139 CYS A N 1
ATOM 1120 C CA . CYS A 1 139 ? 3.981 4.735 2.371 1.00 86.19 139 CYS A CA 1
ATOM 1121 C C . CYS A 1 139 ? 2.778 4.667 1.418 1.00 86.19 139 CYS A C 1
ATOM 1123 O O . CYS A 1 139 ? 1.838 3.926 1.683 1.00 86.19 139 CYS A O 1
ATOM 1125 N N . SER A 1 140 ? 2.814 5.399 0.298 1.00 84.69 140 SER A N 1
ATOM 1126 C CA . SER A 1 140 ? 1.713 5.433 -0.677 1.00 84.69 140 SER A CA 1
ATOM 1127 C C . SER A 1 140 ? 1.540 4.121 -1.445 1.00 84.69 140 SER A C 1
ATOM 1129 O O . SER A 1 140 ? 0.419 3.772 -1.809 1.00 84.69 140 SER A O 1
ATOM 1131 N N . GLN A 1 141 ? 2.638 3.395 -1.675 1.00 83.88 141 GLN A N 1
ATOM 1132 C CA . GLN A 1 141 ? 2.617 2.074 -2.299 1.00 83.88 141 GLN A CA 1
ATOM 1133 C C . GLN A 1 141 ? 2.117 1.028 -1.309 1.00 83.88 141 GLN A C 1
ATOM 1135 O O . GLN A 1 141 ? 1.195 0.278 -1.612 1.00 83.88 141 GLN A O 1
ATOM 1140 N N . TYR A 1 142 ? 2.691 1.033 -0.105 1.00 83.62 142 TYR A N 1
ATOM 1141 C CA . TYR A 1 142 ? 2.365 0.075 0.946 1.00 83.62 142 TYR A CA 1
ATOM 1142 C C . TYR A 1 142 ? 0.901 0.170 1.385 1.00 83.62 142 TYR A C 1
ATOM 1144 O O . TYR A 1 142 ? 0.270 -0.840 1.682 1.00 83.62 142 TYR A O 1
ATOM 1152 N N . CYS A 1 143 ? 0.355 1.390 1.418 1.00 86.75 143 CYS A N 1
ATOM 1153 C CA . CYS A 1 143 ? -0.993 1.633 1.900 1.00 86.75 143 CYS A CA 1
ATOM 1154 C C . CYS A 1 143 ? -2.075 1.576 0.826 1.00 86.75 143 CYS A C 1
ATOM 1156 O O . CYS A 1 143 ? -3.218 1.747 1.229 1.00 86.75 143 CYS A O 1
ATOM 1158 N N . TYR A 1 144 ? -1.733 1.402 -0.469 1.00 87.00 144 TYR A N 1
ATOM 1159 C CA . TYR A 1 144 ? -2.600 1.317 -1.674 1.00 87.00 144 TYR A CA 1
ATOM 1160 C C . TYR A 1 144 ? -3.607 2.478 -1.906 1.00 87.00 144 TYR A C 1
ATOM 1162 O O . TYR A 1 144 ? -3.856 2.852 -3.055 1.00 87.00 144 TYR A O 1
ATOM 1170 N N . PHE A 1 145 ? -4.113 3.124 -0.852 1.00 90.56 145 PHE A N 1
ATOM 1171 C CA . PHE A 1 145 ? -4.870 4.377 -0.824 1.00 90.56 145 PHE A CA 1
ATOM 1172 C C . PHE A 1 145 ? -4.060 5.535 -1.399 1.00 90.56 145 PHE A C 1
ATOM 1174 O O . PHE A 1 145 ? -4.613 6.354 -2.124 1.00 90.56 145 PHE A O 1
ATOM 1181 N N . GLY A 1 146 ? -2.749 5.592 -1.140 1.00 90.44 146 GLY A N 1
ATOM 1182 C CA . GLY A 1 146 ? -1.901 6.666 -1.656 1.00 90.44 146 GLY A CA 1
ATOM 1183 C C . GLY A 1 146 ? -1.779 6.668 -3.178 1.00 90.44 146 GLY A C 1
ATOM 1184 O O . GLY A 1 146 ? -1.686 7.733 -3.781 1.00 90.44 146 GLY A O 1
ATOM 1185 N N . ALA A 1 147 ? -1.858 5.502 -3.823 1.00 90.75 147 ALA A N 1
ATOM 1186 C CA . ALA A 1 147 ? -1.933 5.430 -5.280 1.00 90.75 147 ALA A CA 1
ATOM 1187 C C . ALA A 1 147 ? -3.220 6.098 -5.802 1.00 90.75 147 ALA A C 1
ATOM 1189 O O . ALA A 1 147 ? -3.156 6.984 -6.657 1.00 90.75 147 ALA A O 1
ATOM 1190 N N . MET A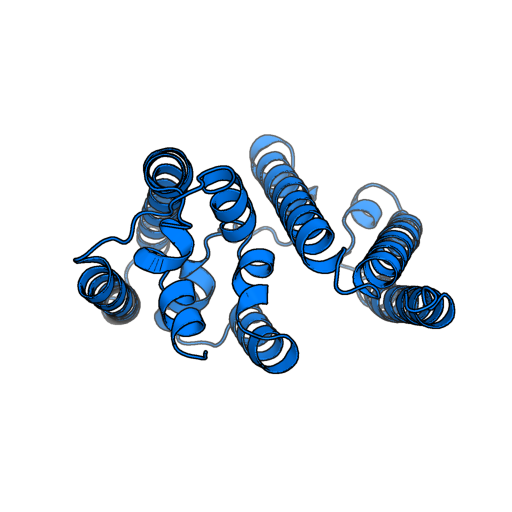 1 148 ? -4.370 5.735 -5.222 1.00 90.94 148 MET A N 1
ATOM 1191 C CA . MET A 1 148 ? -5.679 6.292 -5.583 1.00 90.94 148 MET A CA 1
ATOM 1192 C C . MET A 1 148 ? -5.763 7.794 -5.295 1.00 90.94 148 MET A C 1
ATOM 1194 O O . MET A 1 148 ? -6.244 8.553 -6.131 1.00 90.94 148 MET A O 1
ATOM 1198 N N . ASP A 1 149 ? -5.244 8.237 -4.150 1.00 91.69 149 ASP A N 1
ATOM 1199 C CA . ASP A 1 149 ? -5.189 9.647 -3.754 1.00 91.69 149 ASP A CA 1
ATOM 1200 C C . ASP A 1 149 ? -4.289 10.470 -4.693 1.00 91.69 149 ASP A C 1
ATOM 1202 O O . ASP A 1 149 ? -4.628 11.572 -5.130 1.00 91.69 149 ASP A O 1
ATOM 1206 N N . GLY A 1 150 ? -3.152 9.895 -5.092 1.00 90.50 150 GLY A N 1
ATOM 1207 C CA . GLY A 1 150 ? -2.228 10.491 -6.057 1.00 90.50 150 GLY A CA 1
ATOM 1208 C C . GLY A 1 150 ? -2.833 10.616 -7.455 1.00 90.50 150 GLY A C 1
ATOM 1209 O O . GLY A 1 150 ? -2.574 11.592 -8.155 1.00 90.50 150 GLY A O 1
ATOM 1210 N N . MET A 1 151 ? -3.657 9.650 -7.865 1.00 90.06 151 MET A N 1
ATOM 1211 C CA . MET A 1 151 ? -4.418 9.722 -9.112 1.00 90.06 151 MET A CA 1
ATOM 1212 C C . MET A 1 151 ? -5.556 10.740 -9.022 1.00 90.06 151 MET A C 1
ATOM 1214 O O . MET A 1 151 ? -5.723 11.536 -9.940 1.00 90.06 151 MET A O 1
ATOM 1218 N N . ALA A 1 152 ? -6.310 10.746 -7.923 1.00 90.00 152 ALA A N 1
ATOM 1219 C CA . ALA A 1 152 ? -7.422 11.668 -7.711 1.00 90.00 152 ALA A CA 1
ATOM 1220 C C . ALA A 1 152 ? -6.969 13.133 -7.676 1.00 90.00 152 ALA A C 1
ATOM 1222 O O . ALA A 1 152 ? -7.677 14.004 -8.163 1.00 90.00 152 ALA A O 1
ATOM 1223 N N . SER A 1 153 ? -5.781 13.398 -7.135 1.00 89.31 153 SER A N 1
ATOM 1224 C CA . SER A 1 153 ? -5.189 14.739 -7.083 1.00 89.31 153 SER A CA 1
ATOM 1225 C C . SER A 1 153 ? -4.456 15.157 -8.368 1.00 89.31 153 SER A C 1
ATOM 1227 O O . SER A 1 153 ? -4.029 16.308 -8.493 1.00 89.31 153 SER A O 1
ATOM 1229 N N . ALA A 1 154 ? -4.288 14.253 -9.340 1.00 83.56 154 ALA A N 1
ATOM 1230 C CA . ALA A 1 154 ? -3.540 14.538 -10.559 1.00 83.56 154 ALA A CA 1
ATOM 1231 C C . ALA A 1 154 ? -4.285 15.520 -11.484 1.00 83.56 154 ALA A C 1
ATOM 1233 O O . ALA A 1 154 ? -5.497 15.456 -11.640 1.00 83.56 154 ALA A O 1
ATOM 1234 N N . GLY A 1 155 ? -3.534 16.400 -12.158 1.00 71.12 155 GLY A N 1
ATOM 1235 C CA . GLY A 1 155 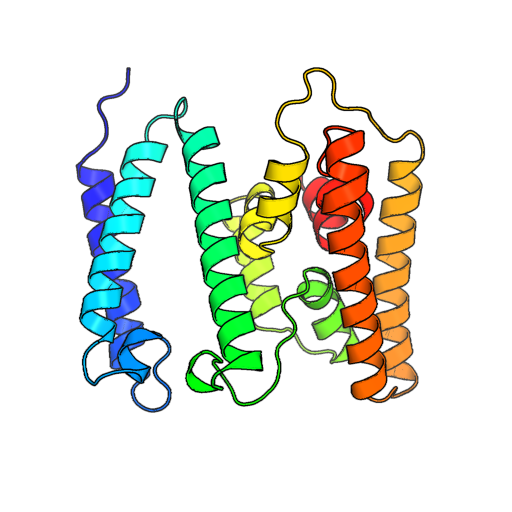? -4.059 17.276 -13.219 1.00 71.12 155 GLY A CA 1
ATOM 1236 C C . GLY A 1 155 ? -4.338 18.724 -12.805 1.00 71.12 155 GLY A C 1
ATOM 1237 O O . GLY A 1 155 ? -4.548 19.573 -13.670 1.00 71.12 155 GLY A O 1
ATOM 1238 N N . HIS A 1 156 ? -4.251 19.055 -11.515 1.00 74.69 156 HIS A N 1
ATOM 1239 C CA . HIS A 1 156 ? -4.421 20.429 -11.039 1.00 74.69 156 HIS A CA 1
ATOM 1240 C C . HIS A 1 156 ? -3.102 21.212 -11.066 1.00 74.69 156 HIS A C 1
ATOM 1242 O O . HIS A 1 156 ? -2.127 20.843 -10.416 1.00 74.69 156 HIS A O 1
ATOM 1248 N N . LYS A 1 157 ? -3.079 22.339 -11.793 1.00 62.16 157 LYS A N 1
ATOM 1249 C CA . LYS A 1 157 ? -1.893 23.215 -11.914 1.00 62.16 157 LYS A CA 1
ATOM 1250 C C . LYS A 1 157 ? -1.563 23.985 -10.627 1.00 62.16 157 LYS A C 1
ATOM 1252 O O . LYS A 1 157 ? -0.430 24.425 -10.460 1.00 62.16 157 LYS A O 1
ATOM 1257 N N . LYS A 1 158 ? -2.546 24.178 -9.739 1.00 74.00 158 LYS A N 1
ATOM 1258 C CA . LYS A 1 158 ? -2.401 24.902 -8.466 1.00 74.00 158 LYS A CA 1
ATOM 1259 C C . LYS A 1 158 ? -3.030 24.093 -7.326 1.00 74.00 158 LYS A C 1
ATOM 1261 O O . LYS A 1 158 ? -4.219 24.275 -7.061 1.00 74.00 158 LYS A O 1
ATOM 1266 N N . PRO A 1 159 ? -2.270 23.189 -6.686 1.00 76.44 159 PRO A N 1
ATOM 1267 C CA . PRO A 1 159 ? -2.733 22.490 -5.494 1.00 76.44 159 PRO A CA 1
ATOM 1268 C C . PRO A 1 159 ? -3.134 23.494 -4.409 1.00 76.44 159 PRO A C 1
ATOM 1270 O O . PRO A 1 159 ? -2.369 24.401 -4.075 1.00 76.44 159 PRO A O 1
ATOM 1273 N N . GLN A 1 160 ? -4.337 23.343 -3.862 1.00 78.06 160 GLN A N 1
ATOM 1274 C CA . GLN A 1 160 ? -4.822 24.188 -2.777 1.00 78.06 160 GLN A CA 1
ATOM 1275 C C . GLN A 1 160 ? -4.377 23.617 -1.429 1.00 78.06 160 GLN A C 1
ATOM 1277 O O . GLN A 1 160 ? -4.579 22.436 -1.139 1.00 78.06 160 GLN A O 1
ATOM 1282 N N . SER A 1 161 ? -3.776 24.463 -0.591 1.00 76.31 161 SER A N 1
ATOM 1283 C CA . SER A 1 161 ? -3.419 24.099 0.778 1.00 76.31 161 SER A CA 1
ATOM 1284 C C . SER A 1 161 ? -4.589 24.346 1.725 1.00 76.31 161 SER A C 1
ATOM 1286 O O . SER A 1 161 ? -5.316 25.339 1.624 1.00 76.31 161 SER A O 1
ATOM 1288 N N . TRP A 1 162 ? -4.776 23.441 2.683 1.00 78.69 162 TRP A N 1
ATOM 1289 C CA . TRP A 1 162 ? -5.810 23.604 3.694 1.00 78.69 162 TRP A CA 1
ATOM 1290 C C . TRP A 1 162 ? -5.236 24.309 4.925 1.00 78.69 162 TRP A C 1
ATOM 1292 O O . TRP A 1 162 ? -4.462 23.722 5.681 1.00 78.69 162 TRP A O 1
ATOM 1302 N N . LYS A 1 163 ? -5.630 25.575 5.142 1.00 75.38 163 LYS A N 1
ATOM 1303 C CA . LYS A 1 163 ? -5.085 26.446 6.206 1.00 75.38 163 LYS A CA 1
ATOM 1304 C C . LYS A 1 163 ? -5.143 25.826 7.611 1.00 75.38 163 LYS A C 1
ATOM 1306 O O . LYS A 1 163 ? -4.219 26.008 8.392 1.00 75.38 163 LYS A O 1
ATOM 1311 N N . LYS A 1 164 ? -6.203 25.070 7.927 1.00 81.12 164 LYS A N 1
ATOM 1312 C CA . LYS A 1 164 ? -6.379 24.381 9.225 1.00 81.12 164 LYS A CA 1
ATOM 1313 C C . LYS A 1 164 ? -5.918 22.917 9.217 1.00 81.12 164 LYS A C 1
ATOM 1315 O O . LYS A 1 164 ? -6.069 22.217 10.215 1.00 81.12 164 LYS A O 1
ATOM 1320 N N . GLY A 1 165 ? -5.337 22.449 8.114 1.00 81.88 165 GLY A N 1
ATOM 1321 C CA . GLY A 1 165 ? -4.995 21.042 7.933 1.00 81.88 165 GLY A CA 1
ATOM 1322 C C . GLY A 1 165 ? -3.907 20.537 8.884 1.00 81.88 165 GLY A C 1
ATOM 1323 O O . GLY A 1 165 ? -3.910 19.362 9.235 1.00 81.88 165 GLY A O 1
ATOM 1324 N N . TYR A 1 166 ? -3.009 21.411 9.358 1.00 85.94 166 TYR A N 1
ATOM 1325 C CA . TYR A 1 166 ? -1.975 21.019 10.323 1.00 85.94 166 TYR A CA 1
ATOM 1326 C C . TYR A 1 166 ? -2.553 20.649 11.695 1.00 85.94 166 TYR A C 1
ATOM 1328 O O . TYR A 1 166 ? -2.189 19.616 12.248 1.00 85.94 166 TYR A O 1
ATOM 1336 N N . ALA A 1 167 ? -3.470 21.461 12.229 1.00 88.88 167 ALA A N 1
ATOM 1337 C CA . ALA A 1 167 ? -4.143 21.143 13.486 1.00 88.88 167 ALA A CA 1
ATOM 1338 C C . ALA A 1 167 ? -4.977 19.865 13.330 1.00 88.88 167 ALA A C 1
ATOM 1340 O O . ALA A 1 167 ? -4.839 18.936 14.117 1.00 88.88 167 ALA A O 1
ATOM 1341 N N . PHE A 1 168 ? -5.753 19.778 12.244 1.00 91.38 168 PHE A N 1
ATOM 1342 C CA . PHE A 1 168 ? -6.620 18.633 11.976 1.00 91.38 168 PHE A CA 1
ATOM 1343 C C . PHE A 1 168 ? -5.861 17.300 11.923 1.00 91.38 168 PHE A C 1
ATOM 1345 O O . PHE A 1 168 ? -6.267 16.348 12.586 1.00 91.38 168 PHE A O 1
ATOM 1352 N N . LYS A 1 169 ? -4.743 17.226 11.184 1.00 92.06 169 LYS A N 1
ATOM 1353 C CA . LYS A 1 169 ? -3.993 15.968 11.034 1.00 92.06 169 LYS A CA 1
ATOM 1354 C C . LYS A 1 169 ? -3.433 15.454 12.366 1.00 92.06 169 LYS A C 1
ATOM 1356 O O . LYS A 1 169 ? -3.474 14.255 12.625 1.00 92.06 169 LYS A O 1
ATOM 1361 N N . TRP A 1 170 ? -2.964 16.355 13.234 1.00 93.12 170 TRP A N 1
ATOM 1362 C CA . TRP A 1 170 ? -2.438 15.993 14.551 1.00 93.12 170 TRP A CA 1
ATOM 1363 C C . TRP A 1 170 ? -3.549 15.625 15.526 1.00 93.12 170 TRP A C 1
ATOM 1365 O O . TRP A 1 170 ? -3.431 14.612 16.212 1.00 93.12 170 TRP A O 1
ATOM 1375 N N . THR A 1 171 ? -4.651 16.381 15.546 1.00 93.38 171 THR A N 1
ATOM 1376 C CA . THR A 1 171 ? -5.834 16.025 16.338 1.00 93.38 171 THR A CA 1
ATOM 1377 C C . THR A 1 171 ? -6.322 14.630 15.969 1.00 93.38 171 THR A C 1
ATOM 1379 O O . THR A 1 171 ? -6.536 13.808 16.854 1.00 93.38 171 THR A O 1
ATOM 1382 N N . LEU A 1 172 ? -6.432 14.330 14.673 1.00 93.38 172 LEU A N 1
ATOM 1383 C CA . LEU A 1 172 ? -6.860 13.018 14.207 1.00 93.38 172 LEU A CA 1
ATOM 1384 C C . LEU A 1 172 ? -5.850 11.923 14.571 1.00 93.38 172 LEU A C 1
ATOM 1386 O O . LEU A 1 172 ? -6.254 10.866 15.041 1.00 93.38 172 LEU A O 1
ATOM 1390 N N . PHE A 1 173 ? -4.548 12.171 14.412 1.00 94.19 173 PHE A N 1
ATOM 1391 C CA . PHE A 1 173 ? -3.504 11.228 14.817 1.00 94.19 173 PHE A CA 1
ATOM 1392 C C . PHE A 1 173 ? -3.610 10.855 16.304 1.00 94.19 173 PHE A C 1
ATOM 1394 O O . PHE A 1 173 ? -3.712 9.672 16.633 1.00 94.19 173 PHE A O 1
ATOM 1401 N N . PHE A 1 174 ? -3.634 11.851 17.196 1.00 95.00 174 PHE A N 1
ATOM 1402 C CA . PHE A 1 174 ? -3.734 11.610 18.636 1.00 95.00 174 PHE A CA 1
ATOM 1403 C C . PHE A 1 174 ? -5.065 10.973 19.016 1.00 95.00 174 PHE A C 1
ATOM 1405 O O . PHE A 1 174 ? -5.076 10.070 19.846 1.00 95.00 174 PHE A O 1
ATOM 1412 N N . LEU A 1 175 ? -6.164 11.368 18.369 1.00 94.56 175 LEU A N 1
ATOM 1413 C CA . LEU A 1 175 ? -7.471 10.749 18.568 1.00 94.56 175 LEU A CA 1
ATOM 1414 C C . LEU A 1 175 ? -7.432 9.255 18.231 1.00 94.56 175 LEU A C 1
ATOM 1416 O O . LEU A 1 175 ? -7.897 8.439 19.018 1.00 94.56 175 LEU A O 1
ATOM 1420 N N . VAL A 1 176 ? -6.839 8.876 17.098 1.00 93.62 176 VAL A N 1
ATOM 1421 C CA . VAL A 1 176 ? -6.712 7.471 16.689 1.00 93.62 176 VAL A CA 1
ATOM 1422 C C . VAL A 1 176 ? -5.877 6.663 17.682 1.00 93.62 176 VAL A C 1
ATOM 1424 O O . VAL A 1 176 ? -6.278 5.562 18.061 1.00 93.62 176 VAL A O 1
ATOM 1427 N N . VAL A 1 177 ? -4.731 7.196 18.109 1.00 94.19 177 VAL A N 1
ATOM 1428 C CA . VAL A 1 177 ? -3.852 6.536 19.087 1.00 94.19 177 VAL A CA 1
ATOM 1429 C C . VAL A 1 177 ? -4.562 6.382 20.432 1.00 94.19 177 VAL A C 1
ATOM 1431 O O . VAL A 1 177 ? -4.571 5.289 20.999 1.00 94.19 177 VAL A O 1
ATOM 1434 N N . PHE A 1 178 ? -5.204 7.451 20.907 1.00 94.88 178 PHE A N 1
ATOM 1435 C CA . PHE A 1 178 ? -5.944 7.467 22.162 1.00 94.88 178 PHE A CA 1
ATOM 1436 C C . PHE A 1 178 ? -7.111 6.480 22.144 1.00 94.88 178 PHE A C 1
ATOM 1438 O O . PHE A 1 178 ? -7.230 5.673 23.059 1.00 94.88 178 PHE A O 1
ATOM 1445 N N . LEU A 1 179 ? -7.930 6.478 21.088 1.00 93.50 179 LEU A N 1
ATOM 1446 C CA . LEU A 1 179 ? -9.050 5.546 20.954 1.00 93.50 179 LEU A CA 1
ATOM 1447 C C . LEU A 1 179 ? -8.576 4.091 20.889 1.00 93.50 179 LEU A C 1
ATOM 1449 O O . LEU A 1 179 ? -9.156 3.240 21.555 1.00 93.50 179 LEU A O 1
ATOM 1453 N N . ALA A 1 180 ? -7.505 3.792 20.147 1.00 92.44 180 ALA A N 1
ATOM 1454 C CA . ALA A 1 180 ? -6.958 2.435 20.084 1.00 92.44 180 ALA A CA 1
ATOM 1455 C C . ALA A 1 180 ? -6.482 1.938 21.460 1.00 92.44 180 ALA A C 1
ATOM 1457 O O . ALA A 1 180 ? -6.727 0.785 21.823 1.00 92.44 180 ALA A O 1
ATOM 1458 N N . TRP A 1 181 ? -5.834 2.811 22.235 1.00 94.31 181 TRP A N 1
ATOM 1459 C CA . TRP A 1 181 ? -5.402 2.514 23.599 1.00 94.31 181 TRP A CA 1
ATOM 1460 C C . TRP A 1 181 ? -6.585 2.386 24.573 1.00 94.31 181 TRP A C 1
ATOM 1462 O O . TRP A 1 181 ? -6.648 1.432 25.346 1.00 94.31 181 TRP A O 1
ATOM 1472 N N . LEU A 1 182 ? -7.572 3.280 24.486 1.00 93.31 182 LEU A N 1
ATOM 1473 C CA . LEU A 1 182 ? -8.776 3.251 25.317 1.00 93.31 182 LEU A CA 1
ATOM 1474 C C . LEU A 1 182 ? -9.610 1.988 25.067 1.00 93.31 182 LEU A C 1
ATOM 1476 O O . LEU A 1 182 ? -10.039 1.327 26.010 1.00 93.31 182 LEU A O 1
ATOM 1480 N N . PHE A 1 183 ? -9.800 1.602 23.802 1.00 92.75 183 PHE A N 1
ATOM 1481 C CA . PHE A 1 183 ? -10.535 0.387 23.443 1.00 92.75 183 PHE A CA 1
ATOM 1482 C C . PHE A 1 183 ? -9.861 -0.876 23.974 1.00 92.75 183 PHE A C 1
ATOM 1484 O O . PHE A 1 183 ? -10.557 -1.826 24.330 1.00 92.75 183 PHE A O 1
ATOM 1491 N N . ARG A 1 184 ? -8.526 -0.885 24.070 1.00 91.00 184 ARG A N 1
ATOM 1492 C CA . ARG A 1 184 ? -7.791 -1.960 24.744 1.00 91.00 184 ARG A CA 1
ATOM 1493 C C . ARG A 1 184 ? -8.109 -1.982 26.235 1.00 91.00 184 ARG A C 1
ATOM 1495 O O . ARG A 1 184 ? -8.415 -3.046 26.756 1.00 91.00 184 ARG A O 1
ATOM 1502 N N . PHE A 1 185 ? -8.034 -0.833 26.906 1.00 91.50 185 PHE A N 1
ATOM 1503 C CA . PHE A 1 185 ? -8.238 -0.741 28.354 1.00 91.50 185 PHE A CA 1
ATOM 1504 C C . PHE A 1 185 ? -9.647 -1.175 28.779 1.00 91.50 185 PHE A C 1
ATOM 1506 O O . PHE A 1 185 ? -9.802 -1.887 29.764 1.00 91.50 185 PHE A O 1
ATOM 1513 N N . ILE A 1 186 ? -10.666 -0.808 27.999 1.00 92.94 186 ILE A N 1
ATOM 1514 C CA . ILE A 1 186 ? -12.067 -1.182 28.254 1.00 92.94 186 ILE A CA 1
ATOM 1515 C C . ILE A 1 186 ? -12.352 -2.644 27.845 1.00 92.94 186 ILE A C 1
ATOM 1517 O O . ILE A 1 186 ? -13.392 -3.195 28.192 1.00 92.94 186 ILE A O 1
ATOM 1521 N N . GLY A 1 187 ? -11.450 -3.297 27.101 1.00 89.19 187 GLY A N 1
ATOM 1522 C CA . GLY A 1 187 ? -11.688 -4.642 26.574 1.00 89.19 187 GLY A CA 1
ATOM 1523 C C . GLY A 1 187 ? -12.800 -4.674 25.521 1.00 89.19 187 GLY A C 1
ATOM 1524 O O . GLY A 1 187 ? -13.573 -5.628 25.461 1.00 89.19 187 GLY A O 1
ATOM 1525 N N . LEU A 1 188 ? -12.911 -3.618 24.701 1.00 88.25 188 LEU A N 1
ATOM 1526 C CA . LEU A 1 188 ? -13.977 -3.484 23.706 1.00 88.25 188 LEU A CA 1
ATOM 1527 C C . LEU A 1 188 ? -13.982 -4.674 22.739 1.00 88.25 188 LEU A C 1
ATOM 1529 O O . LEU A 1 188 ? -12.925 -5.096 22.272 1.00 88.25 188 LEU A O 1
ATOM 1533 N N . ASN A 1 189 ? -15.169 -5.157 22.371 1.00 89.56 189 ASN A N 1
ATOM 1534 C CA . ASN A 1 189 ? -15.322 -6.278 21.443 1.00 89.56 189 ASN A CA 1
ATOM 1535 C C . ASN A 1 189 ? -14.655 -5.989 20.077 1.00 89.56 189 ASN A C 1
ATOM 1537 O O . ASN A 1 189 ? -14.789 -4.899 19.510 1.00 89.56 189 ASN A O 1
ATOM 1541 N N . HIS A 1 190 ? -13.979 -6.997 19.519 1.00 84.62 190 HIS A N 1
ATOM 1542 C CA . HIS A 1 190 ? -13.366 -6.970 18.191 1.00 84.62 190 HIS A CA 1
ATOM 1543 C C . HIS A 1 190 ? -14.343 -6.596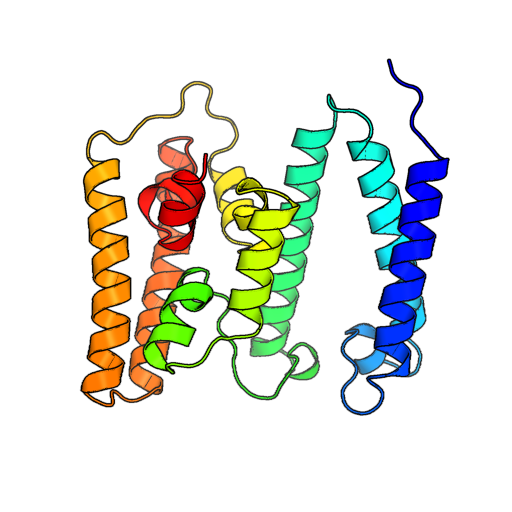 17.069 1.00 84.62 190 HIS A C 1
ATOM 1545 O O . HIS A 1 190 ? -13.939 -5.951 16.103 1.00 84.62 190 HIS A O 1
ATOM 1551 N N . LEU A 1 191 ? -15.624 -6.954 17.187 1.00 86.31 191 LEU A N 1
ATOM 1552 C CA . LEU A 1 191 ? -16.628 -6.607 16.178 1.00 86.31 191 LEU A CA 1
ATOM 1553 C C . LEU A 1 191 ? -16.804 -5.086 16.065 1.00 86.31 191 LEU A C 1
ATOM 1555 O O . LEU A 1 191 ? -16.746 -4.535 14.968 1.00 86.31 191 LEU A O 1
ATOM 1559 N N . ILE A 1 192 ? -16.921 -4.394 17.200 1.00 88.31 192 ILE A N 1
ATOM 1560 C CA . ILE A 1 192 ? -17.120 -2.938 17.242 1.00 88.31 192 ILE A CA 1
ATOM 1561 C C . ILE A 1 192 ? -15.888 -2.216 16.689 1.00 88.31 192 ILE A C 1
ATOM 1563 O O . ILE A 1 192 ? -16.010 -1.328 15.846 1.00 88.31 192 ILE A O 1
ATOM 1567 N N . THR A 1 193 ? -14.688 -2.622 17.110 1.00 86.94 193 THR A N 1
ATOM 1568 C CA . THR A 1 193 ? -13.441 -2.005 16.628 1.00 86.94 193 THR A CA 1
ATOM 1569 C C . THR A 1 193 ? -13.228 -2.230 15.130 1.00 86.94 193 THR A C 1
ATOM 1571 O O . THR A 1 193 ? -12.766 -1.327 14.432 1.00 86.94 193 THR A O 1
ATOM 1574 N N . THR A 1 194 ? -13.648 -3.384 14.608 1.00 87.31 194 THR A N 1
ATOM 1575 C CA . THR A 1 194 ? -13.652 -3.688 13.170 1.00 87.31 194 THR A CA 1
ATOM 1576 C C . THR A 1 194 ? -14.631 -2.789 12.411 1.00 87.31 194 THR A C 1
ATOM 1578 O O . THR A 1 194 ? -14.253 -2.216 11.391 1.00 87.31 194 THR A O 1
ATOM 1581 N N . MET A 1 195 ? -15.856 -2.592 12.912 1.00 90.25 195 MET A N 1
ATOM 1582 C CA . MET A 1 195 ? -16.831 -1.687 12.282 1.00 90.25 195 MET A CA 1
ATOM 1583 C C . MET A 1 195 ? -16.330 -0.239 12.249 1.00 90.25 195 MET A C 1
ATOM 1585 O O . MET A 1 195 ? -16.408 0.414 11.209 1.00 90.25 195 MET A O 1
ATOM 1589 N N . LEU A 1 196 ? -15.746 0.250 13.347 1.00 91.44 196 LEU A N 1
ATOM 1590 C CA . LEU A 1 196 ? -15.144 1.586 13.396 1.00 91.44 196 LEU A CA 1
ATOM 1591 C C . LEU A 1 196 ? -13.988 1.729 12.400 1.00 91.44 196 LEU A C 1
ATOM 1593 O O . LEU A 1 196 ? -13.891 2.746 11.712 1.00 91.44 196 LEU A O 1
ATOM 1597 N N . ALA A 1 197 ? -13.141 0.703 12.274 1.00 90.44 197 ALA A N 1
ATOM 1598 C CA . ALA A 1 197 ? -12.076 0.690 11.280 1.00 90.44 197 ALA A CA 1
ATOM 1599 C C . ALA A 1 197 ? -12.639 0.765 9.852 1.00 90.44 197 ALA A C 1
ATOM 1601 O O . ALA A 1 197 ? -12.147 1.563 9.056 1.00 90.44 197 ALA A O 1
ATOM 1602 N N . ILE A 1 198 ? -13.695 0.004 9.535 1.00 91.25 198 ILE A N 1
ATOM 1603 C CA . ILE A 1 198 ? -14.371 0.049 8.227 1.00 91.25 198 ILE A CA 1
ATOM 1604 C C . ILE A 1 198 ? -14.902 1.456 7.940 1.00 91.25 198 ILE A C 1
ATOM 1606 O O . ILE A 1 198 ? -14.621 1.999 6.873 1.00 91.25 198 ILE A O 1
ATOM 1610 N N . ILE A 1 199 ? -15.600 2.077 8.895 1.00 93.56 199 ILE A N 1
ATOM 1611 C CA . ILE A 1 199 ? -16.115 3.450 8.757 1.00 93.56 199 ILE A CA 1
ATOM 1612 C C . ILE A 1 199 ? -14.969 4.431 8.482 1.00 93.56 199 ILE A C 1
ATOM 1614 O O . ILE A 1 199 ? -15.071 5.274 7.585 1.00 93.56 199 ILE A O 1
ATOM 1618 N N . PHE A 1 200 ? -13.848 4.294 9.194 1.00 93.69 200 PHE A N 1
ATOM 1619 C CA . PHE A 1 200 ? -12.658 5.109 8.960 1.00 93.69 200 PHE A CA 1
ATOM 1620 C C . PHE A 1 200 ? -12.086 4.906 7.548 1.00 93.69 200 PHE A C 1
ATOM 1622 O O . PHE A 1 200 ? -11.717 5.878 6.882 1.00 93.69 200 PHE A O 1
ATOM 1629 N N . GLY A 1 201 ? -12.023 3.661 7.068 1.00 92.25 201 GLY A N 1
ATOM 1630 C CA . GLY A 1 201 ? -11.578 3.328 5.714 1.00 92.25 201 GLY A CA 1
ATOM 1631 C C . GLY A 1 201 ? -12.481 3.922 4.632 1.00 92.25 201 GLY A C 1
ATOM 1632 O O . GLY A 1 201 ? -11.983 4.590 3.727 1.00 92.25 201 GLY A O 1
ATOM 1633 N N . LEU A 1 202 ? -13.800 3.754 4.761 1.00 93.56 202 LEU A N 1
ATOM 1634 C CA . LEU A 1 202 ? -14.798 4.291 3.828 1.00 93.56 202 LEU A CA 1
ATOM 1635 C C . LEU A 1 202 ? -14.772 5.819 3.777 1.00 93.56 202 LEU A C 1
ATOM 1637 O O . LEU A 1 202 ? -14.781 6.401 2.694 1.00 93.56 202 LEU A O 1
ATOM 1641 N N . THR A 1 203 ? -14.649 6.470 4.934 1.00 94.75 203 THR A N 1
ATOM 1642 C CA . THR A 1 203 ? -14.466 7.927 5.018 1.00 94.75 203 THR A CA 1
ATOM 1643 C C . THR A 1 203 ? -13.186 8.351 4.295 1.00 94.75 203 THR A C 1
ATOM 1645 O O . THR A 1 203 ? -13.182 9.324 3.544 1.00 94.75 203 THR A O 1
ATOM 1648 N N . GLY A 1 204 ? -12.105 7.578 4.438 1.00 93.12 204 GLY A N 1
ATOM 1649 C CA . GLY A 1 204 ? -10.866 7.792 3.699 1.00 93.12 204 GLY A CA 1
ATOM 1650 C C . GLY A 1 204 ? -11.051 7.725 2.179 1.00 93.12 204 GLY A C 1
ATOM 1651 O O . GLY A 1 204 ? -10.539 8.595 1.477 1.00 93.12 204 GLY A O 1
ATOM 1652 N N . ILE A 1 205 ? -11.814 6.749 1.678 1.00 93.00 205 ILE A N 1
ATOM 1653 C CA . ILE A 1 205 ? -12.156 6.636 0.251 1.00 93.00 205 ILE A CA 1
ATOM 1654 C C . ILE A 1 205 ? -13.010 7.829 -0.194 1.00 93.00 205 ILE A C 1
ATOM 1656 O O . ILE A 1 205 ? -12.717 8.432 -1.224 1.00 93.00 205 ILE A O 1
ATOM 1660 N N . ALA A 1 206 ? -14.016 8.228 0.589 1.00 94.62 206 ALA A N 1
ATOM 1661 C CA . ALA A 1 206 ? -14.854 9.387 0.277 1.00 94.62 206 ALA A CA 1
ATOM 1662 C C . ALA A 1 206 ? -14.023 10.679 0.149 1.00 94.62 206 ALA A C 1
ATOM 1664 O O . ALA A 1 206 ? -14.197 11.440 -0.804 1.00 94.62 206 ALA A O 1
ATOM 1665 N N . ILE A 1 207 ? -13.049 10.888 1.044 1.00 93.75 207 ILE A N 1
ATOM 1666 C CA . ILE A 1 207 ? -12.098 12.008 0.968 1.00 93.75 207 ILE A CA 1
ATOM 1667 C C . ILE A 1 207 ? -11.294 11.958 -0.336 1.00 93.75 207 ILE A C 1
ATOM 1669 O O . ILE A 1 207 ? -11.166 12.989 -0.996 1.00 93.75 207 ILE A O 1
ATOM 1673 N N . ILE A 1 208 ? -10.798 10.783 -0.737 1.00 93.75 208 ILE A N 1
ATOM 1674 C CA . ILE A 1 208 ? -10.050 10.611 -1.993 1.00 93.75 208 ILE A CA 1
ATOM 1675 C C . ILE A 1 208 ? -10.919 10.969 -3.203 1.00 93.75 208 ILE A C 1
ATOM 1677 O O . ILE A 1 208 ? -10.496 11.727 -4.078 1.00 93.75 208 ILE A O 1
ATOM 1681 N N . VAL A 1 209 ? -12.142 10.441 -3.272 1.00 93.38 209 VAL A N 1
ATOM 1682 C CA . VAL A 1 209 ? -13.007 10.637 -4.443 1.00 93.38 209 VAL A CA 1
ATOM 1683 C C . VAL A 1 209 ? -13.498 12.084 -4.528 1.00 93.38 209 VAL A C 1
ATOM 1685 O O . VAL A 1 209 ? -13.625 12.605 -5.632 1.00 93.38 209 VAL A O 1
ATOM 1688 N N . TRP A 1 210 ? -13.779 12.746 -3.402 1.00 92.75 210 TRP A N 1
ATOM 1689 C CA . TRP A 1 210 ? -14.443 14.057 -3.404 1.00 92.75 210 TRP A CA 1
ATOM 1690 C C . TRP A 1 210 ? -13.467 15.204 -3.147 1.00 92.75 210 TRP A C 1
ATOM 1692 O O . TRP A 1 210 ? -13.371 16.138 -3.944 1.00 92.75 210 TRP A O 1
ATOM 1702 N N . LEU A 1 211 ? -12.726 15.152 -2.039 1.00 91.31 211 LEU A N 1
ATOM 1703 C CA . LEU A 1 211 ? -11.872 16.259 -1.612 1.00 91.31 211 LEU A CA 1
ATOM 1704 C C . LEU A 1 211 ? -10.547 16.269 -2.371 1.00 91.31 211 LEU A C 1
ATOM 1706 O O . LEU A 1 211 ? -10.154 17.324 -2.864 1.00 91.31 211 LEU A O 1
ATOM 1710 N N . SER A 1 212 ? -9.877 15.130 -2.538 1.00 91.88 212 SER A N 1
ATOM 1711 C CA . SER A 1 212 ? -8.585 15.111 -3.237 1.00 91.88 212 SER A CA 1
ATOM 1712 C C . SER A 1 212 ? -8.703 15.543 -4.698 1.00 91.88 212 SER A C 1
ATOM 1714 O O . SER A 1 212 ? -7.845 16.278 -5.188 1.00 91.88 212 SER A O 1
ATOM 1716 N N . ARG A 1 213 ? -9.816 15.188 -5.361 1.00 88.88 213 ARG A N 1
ATOM 1717 C CA . ARG A 1 213 ? -10.156 15.696 -6.702 1.00 88.88 213 ARG A CA 1
ATOM 1718 C C . ARG A 1 213 ? -10.437 17.196 -6.706 1.00 88.88 213 ARG A C 1
ATOM 1720 O O . ARG A 1 213 ? -10.006 17.897 -7.606 1.00 88.88 213 ARG A O 1
ATOM 1727 N N . ARG A 1 214 ? -11.146 17.713 -5.699 1.00 86.81 214 ARG A N 1
ATOM 1728 C CA . ARG A 1 214 ? -11.516 19.136 -5.638 1.00 86.81 214 ARG A CA 1
ATOM 1729 C C . ARG A 1 214 ? -10.324 20.054 -5.357 1.00 86.81 214 ARG A C 1
ATOM 1731 O O . ARG A 1 214 ? -10.227 21.122 -5.953 1.00 86.81 214 ARG A O 1
ATOM 1738 N N . TYR A 1 215 ? -9.446 19.660 -4.436 1.00 86.00 215 TYR A N 1
ATOM 1739 C CA . TYR A 1 215 ? -8.3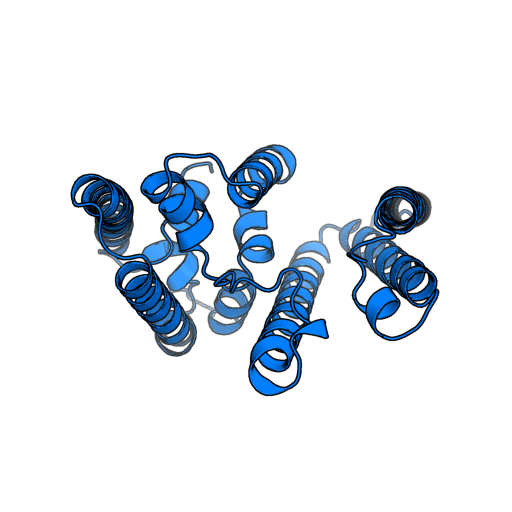27 20.490 -3.975 1.00 86.00 215 TYR A CA 1
ATOM 1740 C C . TYR A 1 215 ? -7.043 20.290 -4.797 1.00 86.00 215 TYR A C 1
ATOM 1742 O O . TYR A 1 215 ? -6.120 21.105 -4.694 1.00 86.00 215 TYR A O 1
ATOM 1750 N N . GLY A 1 216 ? -6.960 19.231 -5.613 1.00 87.69 216 GLY A N 1
ATOM 1751 C CA . GLY A 1 216 ? -5.762 18.917 -6.395 1.00 87.69 216 GLY A CA 1
ATOM 1752 C C . GLY A 1 216 ? -4.560 18.520 -5.533 1.00 87.69 216 GLY A C 1
ATOM 1753 O O . GLY A 1 216 ? -3.414 18.655 -5.954 1.00 87.69 216 GLY A O 1
ATOM 1754 N N . THR A 1 217 ? -4.813 18.081 -4.301 1.00 87.88 217 THR A N 1
ATOM 1755 C CA . THR A 1 217 ? -3.821 17.624 -3.324 1.00 87.88 217 THR A CA 1
ATOM 1756 C C . THR A 1 217 ? -4.237 16.267 -2.779 1.00 87.88 217 THR A C 1
ATOM 1758 O O . THR A 1 217 ? -5.419 15.930 -2.767 1.00 87.88 217 THR A O 1
ATOM 1761 N N . MET A 1 218 ? -3.264 15.473 -2.331 1.00 90.94 218 MET A N 1
ATOM 1762 C CA . MET A 1 218 ? -3.499 14.164 -1.713 1.00 90.94 218 MET A CA 1
ATOM 1763 C C . MET A 1 218 ? -4.101 14.338 -0.306 1.00 90.94 218 MET A C 1
ATOM 1765 O O . MET A 1 218 ? -3.413 14.176 0.703 1.00 90.94 218 MET A O 1
ATOM 1769 N N . MET A 1 219 ? -5.364 14.773 -0.226 1.00 91.69 219 MET A N 1
ATOM 1770 C CA . MET A 1 219 ? -6.011 15.185 1.025 1.00 91.69 219 MET A CA 1
ATOM 1771 C C . MET A 1 219 ? -6.061 14.044 2.041 1.00 91.69 219 MET A C 1
ATOM 1773 O O . MET A 1 219 ? -5.857 14.278 3.236 1.00 91.69 219 MET A O 1
ATOM 1777 N N . HIS A 1 220 ? -6.272 12.807 1.580 1.00 92.50 220 HIS A N 1
ATOM 1778 C CA . HIS A 1 220 ? -6.271 11.642 2.456 1.00 92.50 220 HIS A CA 1
ATOM 1779 C C . HIS A 1 220 ? -4.880 11.410 3.055 1.00 92.50 220 HIS A C 1
ATOM 1781 O O . HIS A 1 220 ? -4.736 11.348 4.276 1.00 92.50 220 HIS A O 1
ATOM 1787 N N . CYS A 1 221 ? -3.841 11.330 2.226 1.00 90.56 221 CYS A N 1
ATOM 1788 C CA . CYS A 1 221 ? -2.479 11.058 2.681 1.00 90.56 221 CYS A CA 1
ATOM 1789 C C . CYS A 1 221 ? -1.856 12.210 3.477 1.00 90.56 221 CYS A C 1
ATOM 1791 O O . CYS A 1 221 ? -1.016 11.957 4.336 1.00 90.56 221 CYS A O 1
ATOM 1793 N N . VAL A 1 222 ? -2.232 13.463 3.212 1.00 90.75 222 VAL A N 1
ATOM 1794 C CA . VAL A 1 222 ? -1.626 14.631 3.870 1.00 90.75 222 VAL A CA 1
ATOM 1795 C C . VAL A 1 222 ? -2.327 14.992 5.180 1.00 90.75 222 VAL A C 1
ATOM 1797 O O . VAL A 1 222 ? -1.644 15.367 6.135 1.00 90.75 222 VAL A O 1
ATOM 1800 N N . TYR A 1 223 ? -3.660 14.881 5.244 1.00 91.25 223 TYR A N 1
ATOM 1801 C CA . TYR A 1 223 ? -4.437 15.416 6.369 1.00 91.25 223 TYR A CA 1
ATOM 1802 C C . TYR A 1 223 ? -5.259 14.386 7.146 1.00 91.25 223 TYR A C 1
ATOM 1804 O O . TYR A 1 223 ? -5.526 14.611 8.321 1.00 91.25 223 TYR A O 1
ATOM 1812 N N . TYR A 1 224 ? -5.671 13.278 6.526 1.00 93.25 224 TYR A N 1
ATOM 1813 C CA . TYR A 1 224 ? -6.562 12.302 7.165 1.00 93.25 224 TYR A CA 1
ATOM 1814 C C . TYR A 1 224 ? -5.831 11.052 7.675 1.00 93.25 224 TYR A C 1
ATOM 1816 O O . TYR A 1 224 ? -6.180 10.480 8.702 1.00 93.25 224 TYR A O 1
ATOM 1824 N N . CYS A 1 225 ? -4.807 10.590 6.965 1.00 92.75 225 CYS A N 1
ATOM 1825 C CA . CYS A 1 225 ? -4.110 9.358 7.302 1.00 92.75 225 CYS A CA 1
ATOM 1826 C C . CYS A 1 225 ? -3.154 9.569 8.499 1.00 92.75 225 CYS A C 1
ATOM 1828 O O . CYS A 1 225 ? -2.221 10.374 8.389 1.00 92.75 225 CYS A O 1
ATOM 1830 N N . PRO A 1 226 ? -3.287 8.811 9.609 1.00 91.94 226 PRO A N 1
ATOM 1831 C CA . PRO A 1 226 ? -2.356 8.900 10.739 1.00 91.94 226 PRO A CA 1
ATOM 1832 C C . PRO A 1 226 ? -0.925 8.520 10.340 1.00 91.94 226 PRO A C 1
ATOM 1834 O O . PRO A 1 226 ? 0.029 9.185 10.736 1.00 91.94 226 PRO A O 1
ATOM 1837 N N . LEU A 1 227 ? -0.770 7.502 9.481 1.00 89.62 227 LEU A N 1
ATOM 1838 C CA . LEU A 1 227 ? 0.534 7.139 8.919 1.00 89.62 227 LEU A CA 1
ATOM 1839 C C . LEU A 1 227 ? 1.110 8.266 8.065 1.00 89.62 227 LEU A C 1
ATOM 1841 O O . LEU A 1 227 ? 2.287 8.582 8.182 1.00 89.62 227 LEU A O 1
ATOM 1845 N N . GLY A 1 228 ? 0.279 8.894 7.231 1.00 88.50 228 GLY A N 1
ATOM 1846 C CA . GLY A 1 228 ? 0.690 10.040 6.426 1.00 88.50 228 GLY A CA 1
ATOM 1847 C C . GLY A 1 228 ? 1.177 11.207 7.285 1.00 88.50 228 GLY A C 1
ATOM 1848 O O . GLY A 1 228 ? 2.155 11.860 6.936 1.00 88.50 228 GLY A O 1
ATOM 1849 N N . THR A 1 229 ? 0.564 11.419 8.453 1.00 90.12 229 THR A N 1
ATOM 1850 C CA . THR A 1 229 ? 1.010 12.426 9.428 1.00 90.12 229 THR A CA 1
ATOM 1851 C C . THR A 1 229 ? 2.422 12.131 9.931 1.00 90.12 229 THR A C 1
ATOM 1853 O O . THR A 1 229 ? 3.269 13.015 9.841 1.00 90.12 229 THR A O 1
ATOM 1856 N N . LEU A 1 230 ? 2.699 10.893 10.359 1.00 87.94 230 LEU A N 1
ATOM 1857 C CA . LEU A 1 230 ? 4.039 10.461 10.788 1.00 87.94 230 LEU A CA 1
ATOM 1858 C C . LEU A 1 230 ? 5.069 10.589 9.662 1.00 87.94 230 LEU A C 1
ATOM 1860 O O . LEU A 1 230 ? 6.139 11.168 9.816 1.00 87.94 230 LEU A O 1
ATOM 1864 N N . VAL A 1 231 ? 4.729 10.071 8.490 1.00 87.12 231 VAL A N 1
ATOM 1865 C CA . VAL A 1 231 ? 5.642 9.980 7.352 1.00 87.12 231 VAL A CA 1
ATOM 1866 C C . VAL A 1 231 ? 5.987 11.358 6.785 1.00 87.12 231 VAL A C 1
ATOM 1868 O O . VAL A 1 231 ? 7.132 11.599 6.414 1.00 87.12 231 VAL A O 1
ATOM 1871 N N . ASN A 1 232 ? 5.032 12.291 6.774 1.00 84.31 232 ASN A N 1
ATOM 1872 C CA . ASN A 1 232 ? 5.277 13.668 6.346 1.00 84.31 232 ASN A CA 1
ATOM 1873 C C . ASN A 1 232 ? 6.160 14.458 7.325 1.00 84.31 232 ASN A C 1
ATOM 1875 O O . ASN A 1 232 ? 6.660 15.510 6.939 1.00 84.31 232 ASN A O 1
ATOM 1879 N N . THR A 1 233 ? 6.336 13.989 8.566 1.00 82.19 233 THR A N 1
ATOM 1880 C CA . THR A 1 233 ? 7.230 14.623 9.553 1.00 82.19 233 THR A CA 1
ATOM 1881 C C . THR A 1 233 ? 8.664 14.101 9.522 1.00 82.19 233 THR A C 1
ATOM 1883 O O . THR A 1 233 ? 9.542 14.759 10.056 1.00 82.19 233 THR A O 1
ATOM 1886 N N . ILE A 1 234 ? 8.921 12.961 8.870 1.00 75.94 234 ILE A N 1
ATOM 1887 C CA . ILE A 1 234 ? 10.258 12.337 8.762 1.00 75.94 234 ILE A CA 1
ATOM 1888 C C . ILE A 1 234 ? 11.063 12.944 7.584 1.00 75.94 234 ILE A C 1
ATOM 1890 O O . ILE A 1 234 ? 12.042 12.374 7.115 1.00 75.94 234 ILE A O 1
ATOM 1894 N N . LYS A 1 235 ? 10.624 14.086 7.049 1.00 56.44 235 LYS A N 1
ATOM 1895 C CA . LYS A 1 235 ? 11.163 14.688 5.829 1.00 56.44 235 LYS A CA 1
ATOM 1896 C C . LYS A 1 235 ? 12.119 15.833 6.123 1.00 56.44 235 LYS A C 1
ATOM 1898 O O . LYS A 1 235 ? 11.797 16.627 7.031 1.00 56.44 235 LYS A O 1
#

Radius of gyration: 19.45 Å; chains: 1; bounding box: 40×54×50 Å

Foldseek 3Di:
DPDQDLVQLVVQLVVLLVVLVCLQVVQVPQRPQLLCLVDPPGSNVVSNVVSNVRSVLRRQVSDVVRVVVSVLVLLQVLLCVVVVLVVCCVPPHVSSPRDPDDDDLALLCLPLVCLLVVHHDPLVVVVVVCCVVPNLVCSLSSSSLNSLLLVLLPDDPDQADDPCLLVQQVVLLVVSSVVSNVCNVVVPDPVVVVVVSVVLRVVLVVCSNPVSNVRSHSCSLCRRRSSSSVRVVVD

Secondary structure (DSSP, 8-state):
-PPP-HHHHHHHHHHHHHHHHHHHHH-SSS-SSHHHHHSTTHHHHHHHHHHHHHHHHHHHHTSTTTHHHHHHHHHHHHHHHHHHHHHHHHHT-GGGSSSSS-----TTHHHHHHHHHTS--HHHHHHHHHHHHH-GGGHHHHTSHHHHHHHHTTT-SSPPP-TTHHHHHHHHHHHHHHHHHHHHHTT--HHHHHHHHHHHHHHHHHIIIIIIHHHTS-HIIIII-HHHHHHHH--